Protein AF-A0AAN0JWW6-F1 (afdb_monomer)

Sequence (175 aa):
MAARPTKPLDQYRVVVIGEEGVGRRSIISKYTDDDKPFTDSKFKKKIVELDSETIEIEISYENVHEKKRQYAGWGIMLIYDVTNNKSFDAIKNLDRLLFRRFATKRLLVGNKVDLKRQRVVPKDKGEQLGQERNIPFLETSAVTGTNIDIAFETIVRNIKKYDFDEAVSDCKLIN

Solvent-accessible surface area (backbone atoms only — not comparable to full-atom values): 9981 Å² total; per-residue (Å²): 134,84,78,76,78,92,63,86,61,58,75,46,45,37,40,34,36,41,60,87,88,36,45,63,67,47,40,51,23,56,64,57,75,42,86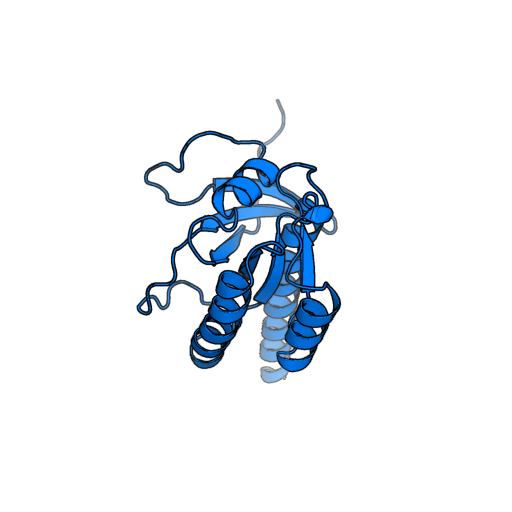,68,76,85,57,96,80,58,56,50,72,42,78,48,80,55,96,94,37,67,32,34,39,38,37,34,69,46,71,93,65,101,81,71,85,83,49,70,77,22,23,37,38,42,37,18,25,26,60,35,56,68,38,48,56,49,46,60,54,52,49,58,58,47,63,77,72,43,89,46,44,56,32,41,33,40,21,51,62,81,46,64,91,55,50,66,46,60,68,66,60,52,48,51,51,16,62,79,67,75,31,56,62,49,66,25,16,52,87,80,50,42,50,45,64,59,53,55,51,53,39,49,53,52,41,54,53,47,61,50,53,52,54,54,51,58,59,56,74,77,108

Secondary structure (DSSP, 8-state):
-PPPPSSPPEEEEEEEE--TTS-HHHHHHHHHT--SPP-TT--EEEEEEETTEEEEEEEEEE---S---TTTT-EEEEEEETT-HHHHHHHHHHHHHHHTT---EEEEEEE-TT-GGG--S-HHHHHHHHHHHT--EEE--TTT-TTHHHHHHHHHHHHHHHHHHHHHHHHHTT-

Mean predicted aligned error: 7.07 Å

Radius of gyration: 16.91 Å; Cα contacts (8 Å, |Δi|>4): 285; chains: 1; bounding box: 39×46×46 Å

pLDDT: mean 85.21, std 15.32, range [38.62, 98.56]

Nearest PDB structures (foldseek):
  5euq-assembly1_B  TM=8.437E-01  e=1.677E-13  Homo sapiens
  3q7p-assembly1_A  TM=9.043E-01  e=4.107E-13  Homo sapiens
  2nzj-assembly2_B  TM=8.345E-01  e=1.788E-13  Homo sapiens
  2nzj-assembly5_A  TM=8.195E-01  e=1.788E-13  Homo sapiens
  3q72-assembly1_A  TM=8.637E-01  e=2.798E-13  Homo sapiens

InterPro domains:
  IPR001806 Small GTPase [PF00071] (13-160)
  IPR001806 Small GTPase [PS51421] (7-175)
  IPR001806 Small GTPase [SM00174] (14-162)
  IPR027417 P-loop containing nucleoside triphosphate hydrolase [G3DSA:3.40.50.300] (9-165)
  IPR027417 P-loop containing nucleoside triphosphate hydrolase [SSF52540] (10-162)
  IPR050305 Small GTPase superfamily, Rab [PTHR47980] (12-162)

Foldseek 3Di:
DDDDDPDDAAEAEEEEEFDPPLCSLLLVCLQQVHPDPQDPVQWDWDWDQAPNGTHIYTYHYDYDDLDDPPCALHFYEQTGEQLDVVRVVVSLVVLVSDVVRYPHAYEYEHEDVVPVVSGPHDPVNQVVSCVVSVHHYDYYYSVVRPCSVVRVSVRVVVSVVVVVVVVVVVVVVVD

Organism: Amphimedon queenslandica (NCBI:txid400682)

Structure (mmCIF, N/CA/C/O backbone):
data_AF-A0AAN0JWW6-F1
#
_entry.id   AF-A0AAN0JWW6-F1
#
loop_
_atom_site.group_PDB
_atom_site.id
_atom_site.type_symbol
_atom_site.label_atom_id
_atom_site.label_alt_id
_atom_site.label_comp_id
_atom_site.label_asym_id
_atom_site.label_entity_id
_atom_site.label_seq_id
_atom_site.pdbx_PDB_ins_code
_atom_site.Cartn_x
_atom_site.Cartn_y
_atom_site.Cartn_z
_atom_site.occupancy
_atom_site.B_iso_or_equiv
_atom_site.auth_seq_id
_atom_site.auth_comp_id
_atom_site.auth_asym_id
_atom_site.auth_atom_id
_atom_site.pdbx_PDB_model_num
ATOM 1 N N . MET A 1 1 ? -19.706 28.244 14.139 1.00 38.62 1 MET A N 1
ATOM 2 C CA . MET A 1 1 ? -18.711 27.438 14.880 1.00 38.62 1 MET A CA 1
ATOM 3 C C . MET A 1 1 ? -19.167 25.990 14.811 1.00 38.62 1 MET A C 1
ATOM 5 O O . MET A 1 1 ? -20.201 25.684 15.384 1.00 38.62 1 MET A O 1
ATOM 9 N N . ALA A 1 2 ? -18.502 25.140 14.025 1.00 41.25 2 ALA A N 1
ATOM 10 C CA . ALA A 1 2 ? -18.887 23.733 13.908 1.00 41.25 2 ALA A CA 1
ATOM 11 C C . ALA A 1 2 ? -18.505 22.987 15.196 1.00 41.25 2 ALA A C 1
ATOM 13 O O . ALA A 1 2 ? -17.373 23.110 15.670 1.00 41.25 2 ALA A O 1
ATOM 14 N N . ALA A 1 3 ? -19.467 22.277 15.786 1.00 47.41 3 ALA A N 1
ATOM 15 C CA . ALA A 1 3 ? -19.264 21.477 16.985 1.00 47.41 3 ALA A CA 1
ATOM 16 C C . ALA A 1 3 ? -18.204 20.394 16.724 1.00 47.41 3 ALA A C 1
ATOM 18 O O . ALA A 1 3 ? -18.245 19.714 15.700 1.00 47.41 3 ALA A O 1
ATOM 19 N N . ARG A 1 4 ? -17.249 20.236 17.649 1.00 52.16 4 ARG A N 1
ATOM 20 C CA . ARG A 1 4 ? -16.336 19.086 17.640 1.00 52.16 4 ARG A CA 1
ATOM 21 C C . ARG A 1 4 ? -17.168 17.810 17.845 1.00 52.16 4 ARG A C 1
ATOM 23 O O . ARG A 1 4 ? -18.003 17.814 18.751 1.00 52.16 4 ARG A O 1
ATOM 30 N N . PRO A 1 5 ? -16.963 16.742 17.056 1.00 47.22 5 PRO A N 1
ATOM 31 C CA . PRO A 1 5 ? -17.658 15.480 17.284 1.00 47.22 5 PRO A CA 1
ATOM 32 C C . PRO A 1 5 ? -17.362 14.960 18.701 1.00 47.22 5 PRO A C 1
ATOM 34 O O . PRO A 1 5 ? -16.227 15.009 19.173 1.00 47.22 5 PRO A O 1
ATOM 37 N N . THR A 1 6 ? -18.411 14.514 19.394 1.00 59.25 6 THR A N 1
ATOM 38 C CA . THR A 1 6 ? -18.424 14.109 20.813 1.00 59.25 6 THR A CA 1
ATOM 39 C C . THR A 1 6 ? -17.947 12.672 21.060 1.00 59.25 6 THR A C 1
ATOM 41 O O . THR A 1 6 ? -17.778 12.283 22.214 1.00 59.25 6 THR A O 1
ATOM 44 N N . LYS A 1 7 ? -17.679 11.894 20.004 1.00 62.06 7 LYS A N 1
ATOM 45 C CA . LYS A 1 7 ? -17.073 10.554 20.063 1.00 62.06 7 LYS A CA 1
ATOM 46 C C . LYS A 1 7 ? -15.689 10.603 19.391 1.00 62.06 7 LYS A C 1
ATOM 48 O O . LYS A 1 7 ? -15.584 11.221 18.329 1.00 62.06 7 LYS A O 1
ATOM 53 N N . PRO A 1 8 ? -14.632 9.998 19.971 1.00 74.12 8 PRO A N 1
ATOM 54 C CA . PRO A 1 8 ? -13.363 9.838 19.266 1.00 74.12 8 PRO A CA 1
ATOM 55 C C . PRO A 1 8 ? -13.584 9.037 17.975 1.00 74.12 8 PRO A C 1
ATOM 57 O O . PRO A 1 8 ? -14.384 8.102 17.961 1.00 74.12 8 PRO A O 1
ATOM 60 N N . LEU A 1 9 ? -12.913 9.445 16.896 1.00 81.12 9 LEU A N 1
ATOM 61 C CA . LEU A 1 9 ? -12.980 8.754 15.607 1.00 81.12 9 LEU A CA 1
ATOM 62 C C . LEU A 1 9 ? -12.376 7.354 15.736 1.00 81.12 9 LEU A C 1
ATOM 64 O O . LEU A 1 9 ? -11.363 7.187 16.422 1.00 81.12 9 LEU A O 1
ATOM 68 N N . ASP A 1 10 ? -12.957 6.377 15.039 1.00 88.62 10 ASP A N 1
ATOM 69 C CA . ASP A 1 10 ? -12.348 5.055 14.933 1.00 88.62 10 ASP A CA 1
ATOM 70 C C . ASP A 1 10 ? -11.016 5.180 14.183 1.00 88.62 10 ASP A C 1
ATOM 72 O O . ASP A 1 10 ? -10.923 5.818 13.126 1.00 88.62 10 ASP A O 1
ATOM 76 N N . GLN A 1 11 ? -9.965 4.622 14.782 1.00 90.81 11 GLN A N 1
ATOM 77 C CA . GLN A 1 11 ? -8.593 4.798 14.329 1.00 90.81 11 GLN A CA 1
ATOM 78 C C . GLN A 1 11 ? -8.046 3.491 13.759 1.00 90.81 11 GLN A C 1
ATOM 80 O O . GLN A 1 11 ? -7.955 2.486 14.462 1.00 90.81 11 GLN A O 1
ATOM 85 N N . TYR A 1 12 ? -7.588 3.536 12.510 1.00 92.62 12 TYR A N 1
ATOM 86 C CA . TYR A 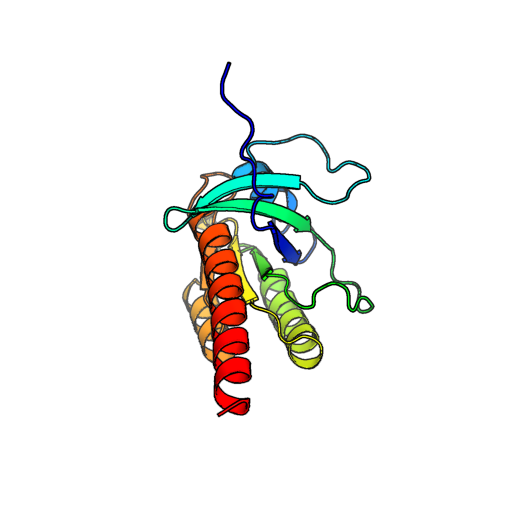1 12 ? -6.958 2.406 11.832 1.00 92.62 12 TYR A CA 1
ATOM 87 C C . TYR A 1 12 ? -5.498 2.705 11.530 1.00 92.62 12 TYR A C 1
ATOM 89 O O . TYR A 1 12 ? -5.134 3.810 11.128 1.00 92.62 12 TYR A O 1
ATOM 97 N N . ARG A 1 13 ? -4.640 1.698 11.693 1.00 92.12 13 ARG A N 1
ATOM 98 C CA . ARG A 1 13 ? -3.206 1.825 11.426 1.00 92.12 13 ARG A CA 1
ATOM 99 C C . ARG A 1 13 ? -2.814 1.026 10.201 1.00 92.12 13 ARG A C 1
ATOM 101 O O . ARG A 1 13 ? -3.135 -0.157 10.093 1.00 92.12 13 ARG A O 1
ATOM 108 N N . VAL A 1 14 ? -2.081 1.669 9.299 1.00 93.50 14 VAL A N 1
ATOM 109 C CA . VAL A 1 14 ? -1.535 1.051 8.093 1.00 93.50 14 VAL A CA 1
ATOM 110 C C . VAL A 1 14 ? -0.024 1.240 8.070 1.00 93.50 14 VAL A C 1
ATOM 112 O O . VAL A 1 14 ? 0.489 2.348 8.230 1.00 93.50 14 VAL A O 1
ATOM 115 N N . VAL A 1 15 ? 0.707 0.152 7.848 1.00 92.06 15 VAL A N 1
ATOM 116 C CA . VAL A 1 15 ? 2.146 0.192 7.592 1.00 92.06 15 VAL A CA 1
ATOM 117 C C . VAL A 1 15 ? 2.428 -0.178 6.144 1.00 92.06 15 VAL A C 1
ATOM 119 O O . VAL A 1 15 ? 1.967 -1.196 5.624 1.00 92.06 15 VAL A O 1
ATOM 122 N N . VAL A 1 16 ? 3.215 0.664 5.487 1.00 93.56 16 VAL A N 1
ATOM 123 C CA . VAL A 1 16 ? 3.675 0.461 4.120 1.00 93.56 16 VAL A CA 1
ATOM 124 C C . VAL A 1 16 ? 5.065 -0.174 4.137 1.00 93.56 16 VAL A C 1
ATOM 126 O O . VAL A 1 16 ? 6.033 0.403 4.637 1.00 93.56 16 VAL A O 1
ATOM 129 N N . ILE A 1 17 ? 5.177 -1.365 3.559 1.00 91.75 17 ILE A N 1
ATOM 130 C CA . ILE A 1 17 ? 6.366 -2.212 3.611 1.00 91.75 17 ILE A CA 1
ATOM 131 C C . ILE A 1 17 ? 6.869 -2.512 2.199 1.00 91.75 17 ILE A C 1
ATOM 133 O O . ILE A 1 17 ? 6.090 -2.791 1.297 1.00 91.75 17 ILE A O 1
ATOM 137 N N . GLY A 1 18 ? 8.187 -2.480 2.009 1.00 91.38 18 GLY A N 1
ATOM 138 C CA . GLY A 1 18 ? 8.837 -2.759 0.730 1.00 91.38 18 GLY A CA 1
ATOM 139 C C . GLY A 1 18 ? 10.300 -2.325 0.733 1.00 91.38 18 GLY A C 1
ATOM 140 O O . GLY A 1 18 ? 10.764 -1.700 1.688 1.00 91.38 18 GLY A O 1
ATOM 141 N N . GLU A 1 19 ? 11.013 -2.637 -0.343 1.00 90.88 19 GLU A N 1
ATOM 142 C CA . GLU A 1 19 ? 12.427 -2.283 -0.505 1.00 90.88 19 GLU A CA 1
ATOM 143 C C . GLU A 1 19 ? 12.640 -0.766 -0.648 1.00 90.88 19 GLU A C 1
ATOM 145 O O . GLU A 1 19 ? 11.707 0.036 -0.808 1.00 90.88 19 GLU A O 1
ATOM 150 N N . GLU A 1 20 ? 13.889 -0.320 -0.554 1.00 90.31 20 GLU A N 1
ATOM 151 C CA . GLU A 1 20 ? 14.250 1.056 -0.892 1.00 90.31 20 GLU A CA 1
ATOM 152 C C . GLU A 1 20 ? 13.933 1.370 -2.365 1.00 90.31 20 GLU A C 1
ATOM 154 O O . GLU A 1 20 ? 13.986 0.508 -3.240 1.00 90.31 20 GLU A O 1
ATOM 159 N N . GLY A 1 21 ? 13.514 2.607 -2.644 1.00 92.56 21 GLY A N 1
ATOM 160 C CA . GLY A 1 21 ? 13.224 3.057 -4.009 1.00 92.56 21 GLY A CA 1
ATOM 161 C C . GLY A 1 21 ? 11.891 2.590 -4.612 1.00 92.56 21 GLY A C 1
ATOM 162 O O . GLY A 1 21 ? 11.516 3.092 -5.672 1.00 92.56 21 GLY A O 1
ATOM 163 N N . VAL A 1 22 ? 11.114 1.719 -3.950 1.00 95.62 22 VAL A N 1
ATOM 164 C CA . VAL A 1 22 ? 9.814 1.248 -4.492 1.00 95.62 22 VAL A CA 1
ATOM 165 C C . VAL A 1 22 ? 8.692 2.295 -4.436 1.00 95.62 22 VAL A C 1
ATOM 167 O O . VAL A 1 22 ? 7.633 2.097 -5.022 1.00 95.62 22 VAL A O 1
ATOM 170 N N . GLY A 1 23 ? 8.910 3.428 -3.757 1.00 94.75 23 GLY A N 1
ATOM 171 C CA . GLY A 1 23 ? 7.962 4.551 -3.707 1.00 94.75 23 GLY A CA 1
ATOM 172 C C . GLY A 1 23 ? 7.017 4.572 -2.499 1.00 94.75 23 GLY A C 1
ATOM 173 O O . GLY A 1 23 ? 5.954 5.177 -2.577 1.00 94.75 23 GLY A O 1
ATOM 174 N N . ARG A 1 24 ? 7.396 3.956 -1.369 1.00 94.38 24 ARG A N 1
ATOM 175 C CA . ARG A 1 24 ? 6.589 3.926 -0.128 1.00 94.38 24 ARG A CA 1
ATOM 176 C C . ARG A 1 24 ? 6.211 5.321 0.367 1.00 94.38 24 ARG A C 1
ATOM 178 O O . ARG A 1 24 ? 5.037 5.610 0.553 1.00 94.38 24 ARG A O 1
ATOM 185 N N . ARG A 1 25 ? 7.207 6.203 0.511 1.00 93.38 25 ARG A N 1
ATOM 186 C CA . ARG A 1 25 ? 6.994 7.605 0.905 1.00 93.38 25 ARG A CA 1
ATOM 187 C C . ARG A 1 25 ? 6.113 8.341 -0.101 1.00 93.38 25 ARG A C 1
ATOM 189 O O . ARG A 1 25 ? 5.201 9.034 0.314 1.00 93.38 25 ARG A O 1
ATOM 196 N N . SER A 1 26 ? 6.352 8.139 -1.397 1.00 95.38 26 SER A N 1
ATOM 197 C CA . SER A 1 26 ? 5.592 8.787 -2.471 1.00 95.38 26 SER A CA 1
ATOM 198 C C . SER A 1 26 ? 4.115 8.403 -2.452 1.00 95.38 26 SER A C 1
ATOM 200 O O . SER A 1 26 ? 3.272 9.271 -2.618 1.00 95.38 26 SER A O 1
ATOM 202 N N . ILE A 1 27 ? 3.788 7.130 -2.209 1.00 96.81 27 ILE A N 1
ATOM 203 C CA . ILE A 1 27 ? 2.396 6.681 -2.064 1.00 96.81 27 ILE A CA 1
ATOM 204 C C . ILE A 1 27 ? 1.734 7.350 -0.861 1.00 96.81 27 ILE A C 1
ATOM 206 O O . ILE A 1 27 ? 0.611 7.831 -0.983 1.00 96.81 27 ILE A O 1
ATOM 210 N N . ILE A 1 28 ? 2.425 7.403 0.284 1.00 95.81 28 ILE A N 1
ATOM 211 C CA . ILE A 1 28 ? 1.862 8.016 1.492 1.00 95.81 28 ILE A CA 1
ATOM 212 C C . ILE A 1 28 ? 1.650 9.511 1.270 1.00 95.81 28 ILE A C 1
ATOM 214 O O . ILE A 1 28 ? 0.544 9.982 1.486 1.00 95.81 28 ILE A O 1
ATOM 218 N N . SER A 1 29 ? 2.661 10.233 0.783 1.00 94.81 29 SER A N 1
ATOM 219 C CA . SER A 1 29 ? 2.549 11.664 0.487 1.00 94.81 29 SER A CA 1
ATOM 220 C C . SER A 1 29 ? 1.440 11.962 -0.515 1.00 94.81 29 SER A C 1
ATOM 222 O O . SER A 1 29 ? 0.650 12.871 -0.279 1.00 94.81 29 SER A O 1
ATOM 224 N N . LYS A 1 30 ? 1.315 11.145 -1.571 1.00 96.31 30 LYS A N 1
ATOM 225 C CA . LYS A 1 30 ? 0.241 11.273 -2.560 1.00 96.31 30 LYS A CA 1
ATOM 226 C C . LYS A 1 30 ? -1.140 11.057 -1.947 1.00 96.31 30 LYS A C 1
ATOM 228 O O . LYS A 1 30 ? -2.070 11.765 -2.306 1.00 96.31 30 LYS A O 1
ATOM 233 N N . TYR A 1 31 ? -1.278 10.089 -1.041 1.00 96.81 31 TYR A N 1
ATOM 234 C CA . TYR A 1 31 ? -2.544 9.826 -0.365 1.00 96.81 31 TYR A CA 1
ATOM 235 C C . TYR A 1 31 ? -2.896 10.914 0.648 1.00 96.81 31 TYR A C 1
ATOM 237 O O . TYR A 1 31 ? -4.046 11.334 0.717 1.00 96.81 31 TYR A O 1
ATOM 245 N N . THR A 1 32 ? -1.937 11.367 1.454 1.00 94.50 32 THR A N 1
ATOM 246 C CA . THR A 1 32 ? -2.178 12.350 2.520 1.00 94.50 32 THR A CA 1
ATOM 247 C C . THR A 1 32 ? -2.208 13.792 2.022 1.00 94.50 32 THR A C 1
ATOM 249 O O . THR A 1 32 ? -2.475 14.673 2.830 1.00 94.50 32 THR A O 1
ATOM 252 N N . ASP A 1 33 ? -1.898 14.024 0.743 1.00 93.00 33 ASP A N 1
ATOM 253 C CA . ASP A 1 33 ? -1.634 15.350 0.168 1.00 93.00 33 ASP A CA 1
ATOM 254 C C . ASP A 1 33 ? -0.639 16.153 1.030 1.00 93.00 33 ASP A C 1
ATOM 256 O O . ASP A 1 33 ? -0.820 17.324 1.356 1.00 93.00 33 ASP A O 1
ATOM 260 N N . ASP A 1 34 ? 0.406 15.457 1.493 1.00 89.81 34 ASP A N 1
ATOM 261 C CA . ASP A 1 34 ? 1.411 16.019 2.391 1.00 89.81 34 ASP A CA 1
ATOM 262 C C . ASP A 1 34 ? 2.809 15.557 1.973 1.00 89.81 34 ASP A C 1
ATOM 264 O O . ASP A 1 34 ? 3.229 14.420 2.220 1.00 89.81 34 ASP A O 1
ATOM 268 N N . ASP A 1 35 ? 3.559 16.472 1.371 1.00 85.69 35 ASP A N 1
ATOM 269 C CA . ASP A 1 35 ? 4.938 16.257 0.928 1.00 85.69 35 ASP A CA 1
ATOM 270 C C . ASP A 1 35 ? 5.976 16.544 2.020 1.00 85.69 35 ASP A C 1
ATOM 272 O O . ASP A 1 35 ? 7.176 16.335 1.813 1.00 85.69 35 ASP A O 1
ATOM 276 N N . LYS A 1 36 ? 5.549 16.979 3.215 1.00 85.88 36 LYS A N 1
ATOM 277 C CA . LYS A 1 36 ? 6.483 17.231 4.317 1.00 85.88 36 LYS A CA 1
ATOM 278 C C . LYS A 1 36 ? 7.231 15.945 4.684 1.00 85.88 36 LYS A C 1
ATOM 280 O O . LYS A 1 36 ? 6.650 14.851 4.636 1.00 85.88 36 LYS A O 1
ATOM 285 N N . PRO A 1 37 ? 8.509 16.037 5.084 1.00 82.38 37 PRO A N 1
ATOM 286 C CA . PRO A 1 37 ? 9.229 14.900 5.639 1.00 82.38 37 PRO A CA 1
ATOM 287 C C . PRO A 1 37 ? 8.462 14.273 6.808 1.00 82.38 37 PRO A C 1
ATOM 289 O O . PRO A 1 37 ? 7.747 14.961 7.536 1.00 82.38 37 PRO A O 1
ATOM 292 N N . PHE A 1 38 ? 8.619 12.963 7.001 1.00 78.38 38 PHE A N 1
ATOM 293 C CA . PHE A 1 38 ? 8.087 12.312 8.195 1.00 78.38 38 PHE A CA 1
ATOM 294 C C . PHE A 1 38 ? 8.814 12.878 9.417 1.00 78.38 38 PHE A C 1
ATOM 296 O O . PHE A 1 38 ? 10.043 12.847 9.462 1.00 78.38 38 PHE A O 1
ATOM 303 N N . THR A 1 39 ? 8.052 13.421 10.362 1.00 73.00 39 THR A N 1
ATOM 304 C CA . THR A 1 39 ? 8.553 13.938 11.640 1.00 73.00 39 THR A CA 1
ATOM 305 C C . THR A 1 39 ? 8.761 12.793 12.638 1.00 73.00 39 THR A C 1
ATOM 307 O O . THR A 1 39 ? 8.503 11.623 12.332 1.00 73.00 39 THR A O 1
ATOM 310 N N . ASP A 1 40 ? 9.209 13.118 13.853 1.00 59.12 40 ASP A N 1
ATOM 311 C CA . ASP A 1 40 ? 9.550 12.149 14.906 1.00 59.12 40 ASP A CA 1
ATOM 312 C C . ASP A 1 40 ? 8.416 11.175 15.275 1.00 59.12 40 ASP A C 1
ATOM 314 O O . ASP A 1 40 ? 8.682 10.077 15.768 1.00 59.12 40 ASP A O 1
ATOM 318 N N . SER A 1 41 ? 7.152 11.522 14.989 1.00 60.88 41 SER A N 1
ATOM 319 C CA . SER A 1 41 ? 5.997 10.649 15.230 1.00 60.88 41 SER A CA 1
ATOM 320 C C . SER A 1 41 ? 5.969 9.406 14.335 1.00 60.88 41 SER A C 1
ATOM 322 O O . SER A 1 41 ? 5.226 8.486 14.645 1.00 60.88 41 SER A O 1
ATOM 324 N N . LYS A 1 42 ? 6.745 9.340 13.240 1.00 79.25 42 LYS A N 1
ATOM 325 C CA . LYS A 1 42 ? 6.771 8.245 12.234 1.00 79.25 42 LYS A CA 1
ATOM 326 C C . LYS A 1 42 ? 5.452 7.964 11.499 1.00 79.25 42 LYS A C 1
ATOM 328 O O . LYS A 1 42 ? 5.462 7.168 10.558 1.00 79.25 42 LYS A O 1
ATOM 333 N N . PHE A 1 43 ? 4.357 8.626 11.864 1.00 87.00 43 PHE A N 1
ATOM 334 C CA . PHE A 1 43 ? 3.043 8.477 11.243 1.00 87.00 43 PHE A CA 1
ATOM 335 C C . PHE A 1 43 ? 2.586 9.780 10.597 1.00 87.00 43 PHE A C 1
ATOM 337 O O . PHE A 1 43 ? 2.693 10.853 11.194 1.00 87.00 43 PHE A O 1
ATOM 344 N N . LYS A 1 44 ? 1.999 9.660 9.407 1.00 92.44 44 LYS A N 1
ATOM 345 C CA . LYS A 1 44 ? 1.083 10.662 8.858 1.00 92.44 44 LYS A CA 1
ATOM 346 C C . LYS A 1 44 ? -0.350 10.259 9.161 1.00 92.44 44 LYS A C 1
ATOM 348 O O . LYS A 1 44 ? -0.640 9.072 9.280 1.00 92.44 44 LYS A O 1
ATOM 353 N N . LYS A 1 45 ? -1.237 11.240 9.282 1.00 92.31 45 LYS A N 1
ATOM 354 C CA . LYS A 1 45 ? -2.653 11.022 9.585 1.00 92.31 45 LYS A CA 1
ATOM 355 C C . LYS A 1 45 ? -3.512 11.560 8.455 1.00 92.31 45 LYS A C 1
ATOM 357 O O . LYS A 1 45 ? -3.228 12.643 7.949 1.00 92.31 45 LYS A O 1
ATOM 362 N N . LYS A 1 46 ? -4.560 10.827 8.087 1.00 93.75 46 LYS A N 1
ATOM 363 C CA . LYS A 1 46 ? -5.607 11.304 7.176 1.00 93.75 46 LYS A CA 1
ATOM 364 C C . LYS A 1 46 ? -6.967 10.928 7.748 1.00 93.75 46 LYS A C 1
ATOM 366 O O . LYS A 1 46 ? -7.185 9.766 8.083 1.00 93.75 46 LYS A O 1
ATOM 371 N N . ILE A 1 47 ? -7.860 11.907 7.851 1.00 94.19 47 ILE A N 1
ATOM 372 C CA . ILE A 1 47 ? -9.269 11.673 8.169 1.00 94.19 47 ILE A CA 1
ATOM 373 C C . ILE A 1 47 ? -10.001 11.468 6.848 1.00 94.19 47 ILE A C 1
ATOM 375 O O . ILE A 1 47 ? -9.835 12.272 5.928 1.00 94.19 47 ILE A O 1
ATOM 379 N N . VAL A 1 48 ? -10.768 10.388 6.743 1.00 93.75 48 VAL A N 1
ATOM 380 C CA . VAL A 1 48 ? -11.540 10.055 5.541 1.00 93.75 48 VAL A CA 1
ATOM 381 C C . VAL A 1 48 ? -12.944 9.603 5.914 1.00 93.75 48 VAL A C 1
ATOM 383 O O . VAL A 1 48 ? -13.169 9.094 7.011 1.00 93.75 48 VAL A O 1
ATOM 386 N N . GLU A 1 49 ? -13.881 9.787 4.991 1.00 92.81 49 GLU A N 1
ATOM 387 C CA . GLU A 1 49 ? -15.218 9.208 5.080 1.00 92.81 49 GLU A CA 1
ATOM 388 C C . GLU A 1 49 ? -15.213 7.864 4.340 1.00 92.81 49 GLU A C 1
ATOM 390 O O . GLU A 1 49 ? -14.940 7.813 3.141 1.00 92.81 49 GLU A O 1
ATOM 395 N N . LEU A 1 50 ? -15.458 6.771 5.063 1.00 91.81 50 LEU A N 1
ATOM 396 C CA . LEU A 1 50 ? -15.451 5.406 4.545 1.00 91.81 50 LEU A CA 1
ATOM 397 C C . LEU A 1 50 ? -16.712 4.680 5.012 1.00 91.81 50 LEU A C 1
ATOM 399 O O . LEU A 1 50 ? -16.929 4.528 6.210 1.00 91.81 50 LEU A O 1
ATOM 403 N N . ASP A 1 51 ? -17.520 4.204 4.063 1.00 89.00 51 ASP A N 1
ATOM 404 C CA . ASP A 1 51 ? -18.769 3.475 4.323 1.00 89.00 51 ASP A CA 1
ATOM 405 C C . ASP A 1 51 ? -19.731 4.259 5.256 1.00 89.00 51 ASP A C 1
ATOM 407 O O . ASP A 1 51 ? -20.317 3.702 6.179 1.00 89.00 51 ASP A O 1
ATOM 411 N N . SER A 1 52 ? -19.864 5.573 5.013 1.00 87.25 52 SER A N 1
ATOM 412 C CA . SER A 1 52 ? -20.663 6.531 5.808 1.00 87.25 52 SER A CA 1
ATOM 413 C C . SER A 1 52 ? -20.176 6.770 7.245 1.00 87.25 52 SER A C 1
ATOM 415 O O . SER A 1 52 ? -20.887 7.370 8.051 1.00 87.25 52 SER A O 1
ATOM 417 N N . GLU 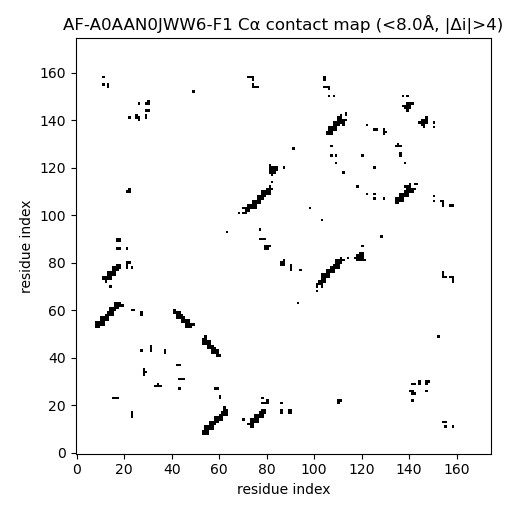A 1 53 ? -18.946 6.364 7.563 1.00 89.62 53 GLU A N 1
ATOM 418 C CA . GLU A 1 53 ? -18.289 6.639 8.840 1.00 89.62 53 GLU A CA 1
ATOM 419 C C . GLU A 1 53 ? -17.049 7.513 8.633 1.00 89.62 53 GLU A C 1
ATOM 421 O O . GLU A 1 53 ? -16.251 7.294 7.722 1.00 89.62 53 GLU A O 1
ATOM 426 N N . THR A 1 54 ? -16.854 8.511 9.496 1.00 91.94 54 THR A N 1
ATOM 427 C CA . THR A 1 54 ? -15.605 9.281 9.522 1.00 91.94 54 THR A CA 1
ATOM 428 C C . THR A 1 54 ? -14.581 8.548 10.378 1.00 91.94 54 THR A C 1
ATOM 430 O O . THR A 1 54 ? -14.815 8.317 11.563 1.00 91.94 54 THR A O 1
ATOM 433 N N . ILE A 1 55 ? -13.437 8.212 9.790 1.00 94.00 55 ILE A N 1
ATOM 434 C CA . ILE A 1 55 ? -12.363 7.455 10.441 1.00 94.00 55 ILE A CA 1
ATOM 435 C C . ILE A 1 55 ? -11.029 8.198 10.337 1.00 94.00 55 ILE A C 1
ATOM 437 O O . ILE A 1 55 ? -10.818 8.995 9.419 1.00 94.00 55 ILE A O 1
ATOM 441 N N . GLU A 1 56 ? -10.104 7.921 11.254 1.00 94.44 56 GLU A N 1
ATOM 442 C CA . GLU A 1 56 ? -8.717 8.390 11.171 1.00 94.44 56 GLU A CA 1
ATOM 443 C C . GLU A 1 56 ? -7.794 7.235 10.765 1.00 94.44 56 GLU A C 1
ATOM 445 O O . GLU A 1 56 ? -7.789 6.176 11.388 1.00 94.44 56 GLU A O 1
ATOM 450 N N . ILE A 1 57 ? -6.971 7.445 9.738 1.00 94.75 57 ILE A N 1
ATOM 451 C CA . ILE A 1 57 ? -5.960 6.478 9.306 1.00 94.75 57 ILE A CA 1
ATOM 452 C C . ILE A 1 57 ? -4.576 7.013 9.677 1.00 94.75 57 ILE A C 1
ATOM 454 O O . ILE A 1 57 ? -4.159 8.061 9.176 1.00 94.75 57 ILE A O 1
ATOM 458 N N . GLU A 1 58 ? -3.845 6.281 10.518 1.00 93.62 58 GLU A N 1
ATOM 459 C CA . GLU A 1 58 ? -2.430 6.534 10.806 1.00 93.62 58 GLU A CA 1
ATOM 460 C C . GLU A 1 58 ? -1.550 5.665 9.902 1.00 93.62 58 GLU A C 1
ATOM 462 O O . GLU A 1 58 ? -1.650 4.437 9.893 1.00 93.62 58 GLU A O 1
ATOM 467 N N . ILE A 1 59 ? -0.659 6.301 9.146 1.00 94.00 59 ILE A N 1
ATOM 468 C CA . ILE A 1 59 ? 0.122 5.659 8.094 1.00 94.00 59 ILE A CA 1
ATOM 469 C C . ILE A 1 59 ? 1.603 5.847 8.369 1.00 94.00 59 ILE A C 1
ATOM 471 O O . ILE A 1 59 ? 2.098 6.973 8.444 1.00 94.00 59 ILE A O 1
ATOM 475 N N . SER A 1 60 ? 2.327 4.741 8.463 1.00 91.81 60 SER A N 1
ATOM 476 C CA . SER A 1 60 ? 3.789 4.734 8.510 1.00 91.81 60 SER A CA 1
ATOM 477 C C . SER A 1 60 ? 4.359 3.924 7.352 1.00 91.81 60 SER A C 1
ATOM 479 O O . SER A 1 60 ? 3.646 3.210 6.646 1.00 91.81 60 SER A O 1
ATOM 481 N N . TYR A 1 61 ? 5.666 4.032 7.144 1.00 89.88 61 TYR A N 1
ATOM 482 C CA . TYR A 1 61 ? 6.407 3.113 6.293 1.00 89.88 61 TYR A CA 1
ATOM 483 C C . TYR A 1 61 ? 7.611 2.584 7.056 1.00 89.88 61 TYR A C 1
ATOM 485 O O . TYR A 1 61 ? 8.227 3.308 7.838 1.00 89.88 61 TYR A O 1
ATOM 493 N N . GLU A 1 62 ? 7.978 1.336 6.792 1.00 81.75 62 GLU A N 1
ATOM 494 C CA . GLU A 1 62 ? 9.187 0.742 7.352 1.00 81.75 62 GLU A CA 1
ATOM 495 C C . GLU A 1 62 ? 9.976 -0.014 6.281 1.00 81.75 62 GLU A C 1
ATOM 497 O O . GLU A 1 62 ? 9.419 -0.580 5.334 1.00 81.75 62 GLU A O 1
ATOM 502 N N . ASN A 1 63 ? 11.305 -0.003 6.426 1.00 70.06 63 ASN A N 1
ATOM 503 C CA . ASN A 1 63 ? 12.166 -1.039 5.856 1.00 70.06 63 ASN A CA 1
ATOM 504 C C . ASN A 1 63 ? 11.977 -2.283 6.718 1.00 70.06 63 ASN A C 1
ATOM 506 O O . ASN A 1 63 ? 12.013 -2.163 7.944 1.00 70.06 63 ASN A O 1
ATOM 510 N N . VAL A 1 64 ? 11.816 -3.465 6.126 1.00 62.56 64 VAL A N 1
ATOM 511 C CA . VAL A 1 64 ? 11.588 -4.661 6.942 1.00 62.56 64 VAL A CA 1
ATOM 512 C C . VAL A 1 64 ? 12.801 -4.948 7.809 1.00 62.56 64 VAL A C 1
ATOM 514 O O . VAL A 1 64 ? 13.853 -5.335 7.321 1.00 62.56 64 VAL A O 1
ATOM 517 N N . HIS A 1 65 ? 12.627 -4.764 9.114 1.00 54.84 65 HIS A N 1
ATOM 518 C CA . HIS A 1 65 ? 13.544 -5.251 10.129 1.00 54.84 65 HIS A CA 1
ATOM 519 C C . HIS A 1 65 ? 12.770 -6.230 11.002 1.00 54.84 65 HIS A C 1
ATOM 521 O O . HIS A 1 65 ? 11.693 -5.932 11.516 1.00 54.84 65 HIS A O 1
ATOM 527 N N . GLU A 1 66 ? 13.321 -7.429 11.140 1.00 53.66 66 GLU A N 1
ATOM 528 C CA . GLU A 1 66 ? 12.663 -8.662 11.574 1.00 53.66 66 GLU A CA 1
ATOM 529 C C . GLU A 1 66 ? 12.112 -8.674 13.021 1.00 53.66 66 GLU A C 1
ATOM 531 O O . GLU A 1 66 ? 11.836 -9.751 13.544 1.00 53.66 66 GLU A O 1
ATOM 536 N N . LYS A 1 67 ? 11.971 -7.544 13.728 1.00 51.25 67 LYS A N 1
ATOM 537 C CA . LYS A 1 67 ? 11.950 -7.543 15.206 1.00 51.25 67 LYS A CA 1
ATOM 538 C C . LYS A 1 67 ? 10.807 -6.812 15.919 1.00 51.25 67 LYS A C 1
ATOM 540 O O . LYS A 1 67 ? 10.983 -6.481 17.087 1.00 51.25 67 LYS A O 1
ATOM 545 N N . LYS A 1 68 ? 9.628 -6.579 15.325 1.00 54.50 68 LYS A N 1
ATOM 546 C CA . LYS A 1 68 ? 8.551 -5.889 16.074 1.00 54.50 68 LYS A CA 1
ATOM 547 C C . LYS A 1 68 ? 7.183 -6.559 16.000 1.00 54.50 68 LYS A C 1
ATOM 549 O O . LYS A 1 68 ? 6.610 -6.686 14.928 1.00 54.50 68 LYS A O 1
ATOM 554 N N . ARG A 1 69 ? 6.632 -6.900 17.176 1.00 57.00 69 ARG A N 1
ATOM 555 C CA . ARG A 1 69 ? 5.234 -7.338 17.389 1.00 57.00 69 ARG A CA 1
ATOM 556 C C . ARG A 1 69 ? 4.195 -6.216 17.214 1.00 57.00 69 ARG A C 1
ATOM 558 O O . ARG A 1 69 ? 3.024 -6.420 17.496 1.00 57.00 69 ARG A O 1
ATOM 565 N N . GLN A 1 70 ? 4.616 -5.037 16.757 1.00 68.88 70 GLN A N 1
ATOM 566 C CA . GLN A 1 70 ? 3.819 -3.808 16.780 1.00 68.88 70 GLN A CA 1
ATOM 567 C C . GLN A 1 70 ? 2.655 -3.777 15.772 1.00 68.88 70 GLN A C 1
ATOM 569 O O . GLN A 1 70 ? 1.899 -2.818 15.782 1.00 68.88 70 GLN A O 1
ATOM 574 N N . TYR A 1 71 ? 2.513 -4.794 14.913 1.00 72.31 71 TYR A N 1
ATOM 575 C CA . TYR A 1 71 ? 1.569 -4.788 13.788 1.00 72.31 71 TYR A CA 1
ATOM 576 C C . TYR A 1 71 ? 0.273 -5.561 14.017 1.00 72.31 71 TYR A C 1
ATOM 578 O O . TYR A 1 71 ? -0.538 -5.627 13.102 1.00 72.31 71 TYR A O 1
ATOM 586 N N . ALA A 1 72 ? 0.063 -6.169 15.187 1.00 73.00 72 ALA A N 1
ATOM 587 C CA . ALA A 1 72 ? -1.208 -6.834 15.475 1.00 73.00 72 ALA A CA 1
ATOM 588 C C . ALA A 1 72 ? -2.377 -5.836 15.329 1.00 73.00 72 ALA A C 1
ATOM 590 O O . ALA A 1 72 ? -2.306 -4.728 15.859 1.00 73.00 72 ALA A O 1
ATOM 591 N N . GLY A 1 73 ? -3.407 -6.208 14.560 1.00 79.00 73 GLY A N 1
ATOM 592 C CA . GLY A 1 73 ? -4.547 -5.339 14.229 1.00 79.00 73 GLY A CA 1
ATOM 593 C C . GLY A 1 73 ? -4.278 -4.270 13.157 1.00 79.00 73 GLY A C 1
ATOM 594 O O . GLY A 1 73 ? -5.179 -3.518 12.808 1.00 79.00 73 GLY A O 1
ATOM 595 N N . TRP A 1 74 ? -3.060 -4.173 12.611 1.00 88.19 74 TRP A N 1
ATOM 596 C CA . TRP A 1 74 ? -2.736 -3.181 11.579 1.00 88.19 74 TRP A CA 1
ATOM 597 C C . TRP A 1 74 ? -2.918 -3.764 10.178 1.00 88.19 74 TRP A C 1
ATOM 599 O O . TRP A 1 74 ? -2.758 -4.966 9.941 1.00 88.19 74 TRP A O 1
ATOM 609 N N . GLY A 1 75 ? -3.178 -2.879 9.220 1.00 91.44 75 GLY A N 1
ATOM 610 C CA . GLY A 1 75 ? -3.098 -3.180 7.798 1.00 91.44 75 GLY A CA 1
ATOM 611 C C . GLY A 1 75 ? -1.662 -3.117 7.301 1.00 91.44 75 GLY A C 1
ATOM 612 O O . GLY A 1 75 ? -0.941 -2.161 7.578 1.00 91.44 75 GLY A O 1
ATOM 613 N N . ILE A 1 76 ? -1.243 -4.110 6.525 1.00 91.94 76 ILE A N 1
ATOM 614 C CA . ILE A 1 76 ? 0.077 -4.144 5.899 1.00 91.94 76 ILE A CA 1
ATOM 615 C C . ILE A 1 76 ? -0.077 -4.002 4.387 1.00 91.94 76 ILE A C 1
ATOM 617 O O . ILE A 1 76 ? -0.648 -4.867 3.723 1.00 91.94 76 ILE A O 1
ATOM 621 N N . MET A 1 77 ? 0.488 -2.938 3.824 1.00 94.56 77 MET A N 1
ATOM 622 C CA . MET A 1 77 ? 0.607 -2.774 2.377 1.00 94.56 77 MET A CA 1
ATOM 623 C C . MET A 1 77 ? 1.993 -3.222 1.928 1.00 94.56 77 MET A C 1
ATOM 625 O O . MET A 1 77 ? 2.998 -2.600 2.266 1.00 94.56 77 MET A O 1
ATOM 629 N N . LEU A 1 78 ? 2.037 -4.310 1.168 1.00 94.44 78 LEU A N 1
ATOM 630 C CA . LEU A 1 78 ? 3.241 -4.913 0.619 1.00 94.44 78 LEU A CA 1
ATOM 631 C C . LEU A 1 78 ? 3.504 -4.342 -0.772 1.00 94.44 78 LEU A C 1
ATOM 633 O O . LEU A 1 78 ? 2.817 -4.698 -1.724 1.00 94.44 78 LEU A O 1
ATOM 637 N N . ILE A 1 79 ? 4.481 -3.448 -0.893 1.00 95.88 79 ILE A N 1
ATOM 638 C CA . ILE A 1 79 ? 4.715 -2.665 -2.108 1.00 95.88 79 ILE A CA 1
ATOM 639 C C . ILE A 1 79 ? 5.983 -3.120 -2.824 1.00 95.88 79 ILE A C 1
ATOM 641 O O . ILE A 1 79 ? 7.063 -3.174 -2.232 1.00 95.88 79 ILE A O 1
ATOM 645 N N . TYR A 1 80 ? 5.857 -3.362 -4.126 1.00 97.56 80 TYR A N 1
ATOM 646 C CA . TYR A 1 80 ? 6.977 -3.542 -5.046 1.00 97.56 80 TYR A CA 1
ATOM 647 C C . TYR A 1 80 ? 6.877 -2.565 -6.224 1.00 97.56 80 TYR A C 1
ATOM 649 O O . TYR A 1 80 ? 5.841 -1.950 -6.458 1.00 97.56 80 TYR A O 1
ATOM 657 N N . ASP A 1 81 ? 7.967 -2.407 -6.964 1.00 97.81 81 ASP A N 1
ATOM 658 C CA . ASP A 1 81 ? 8.048 -1.579 -8.167 1.00 97.81 81 ASP A CA 1
ATOM 659 C C . ASP A 1 81 ? 7.932 -2.459 -9.419 1.00 97.81 81 ASP A C 1
ATOM 661 O O . ASP A 1 81 ? 8.721 -3.390 -9.604 1.00 97.81 81 ASP A O 1
ATOM 665 N N . VAL A 1 82 ? 6.970 -2.167 -10.303 1.00 98.38 82 VAL A N 1
ATOM 666 C CA . VAL A 1 82 ? 6.741 -2.966 -11.523 1.00 98.38 82 VAL A CA 1
ATOM 667 C C . VAL A 1 82 ? 7.907 -2.906 -12.517 1.00 98.38 82 VAL A C 1
ATOM 669 O O . VAL A 1 82 ? 8.002 -3.744 -13.416 1.00 98.38 82 VAL A O 1
ATOM 672 N N . THR A 1 83 ? 8.809 -1.938 -12.357 1.00 98.12 83 THR A N 1
ATOM 673 C CA . THR A 1 83 ? 10.036 -1.773 -13.150 1.00 98.12 83 THR A CA 1
ATOM 674 C C . THR A 1 83 ? 11.255 -2.460 -12.527 1.00 98.12 83 THR A C 1
ATOM 676 O O . THR A 1 83 ? 12.323 -2.502 -13.133 1.00 98.12 83 THR A O 1
ATOM 679 N N . ASN A 1 84 ? 11.107 -3.076 -11.348 1.00 97.38 84 ASN A N 1
ATOM 680 C CA . ASN A 1 84 ? 12.208 -3.710 -10.633 1.00 97.38 84 ASN A CA 1
ATOM 681 C C . ASN A 1 84 ? 11.843 -5.124 -10.155 1.00 97.38 84 ASN A C 1
ATOM 683 O O . ASN A 1 84 ? 11.260 -5.309 -9.083 1.00 97.38 84 ASN A O 1
ATOM 687 N N . ASN A 1 85 ? 12.278 -6.146 -10.902 1.00 96.19 85 ASN A N 1
ATOM 688 C CA . ASN A 1 85 ? 12.014 -7.546 -10.556 1.00 96.19 85 ASN A CA 1
ATOM 689 C C . ASN A 1 85 ? 12.604 -7.957 -9.190 1.00 96.19 85 ASN A C 1
ATOM 691 O O . ASN A 1 85 ? 11.989 -8.751 -8.484 1.00 96.19 85 ASN A O 1
ATOM 695 N N . LYS A 1 86 ? 13.738 -7.377 -8.760 1.00 95.56 86 LYS A N 1
ATOM 696 C CA . LYS A 1 86 ? 14.319 -7.681 -7.437 1.00 95.56 86 LYS A CA 1
ATOM 697 C C . LYS A 1 86 ? 13.386 -7.262 -6.301 1.00 95.56 86 LYS A C 1
ATOM 699 O O . LYS A 1 86 ? 13.269 -7.981 -5.315 1.00 95.56 86 LYS A O 1
ATOM 704 N N . SER A 1 87 ? 12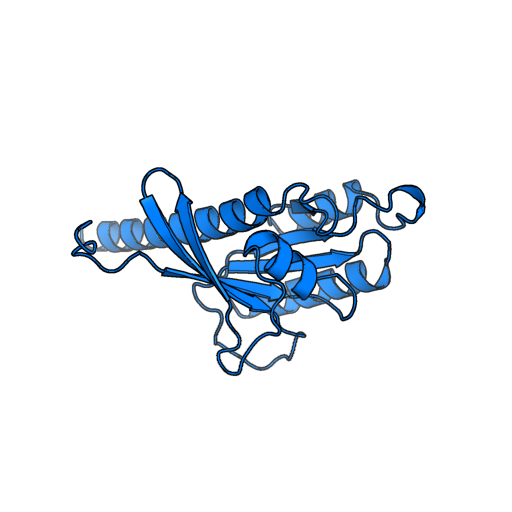.682 -6.138 -6.458 1.00 95.69 87 SER A N 1
ATOM 705 C CA . SER A 1 87 ? 11.699 -5.682 -5.466 1.00 95.69 87 SER A CA 1
ATOM 706 C C . SER A 1 87 ? 10.499 -6.633 -5.350 1.00 95.69 87 SER A C 1
ATOM 708 O O . SER A 1 87 ? 9.988 -6.860 -4.254 1.00 95.69 87 SER A O 1
ATOM 710 N N . PHE A 1 88 ? 10.093 -7.251 -6.464 1.00 96.25 88 PHE A N 1
ATOM 711 C CA . PHE A 1 88 ? 9.036 -8.261 -6.487 1.00 96.25 88 PHE A CA 1
ATOM 712 C C . PHE A 1 88 ? 9.484 -9.580 -5.844 1.00 96.25 88 PHE A C 1
ATOM 714 O O . PHE A 1 88 ? 8.724 -10.219 -5.122 1.00 96.25 88 PHE A O 1
ATOM 721 N N . ASP A 1 89 ? 10.732 -9.995 -6.043 1.00 93.81 89 ASP A N 1
ATOM 722 C CA . ASP A 1 89 ? 11.241 -11.190 -5.367 1.00 93.81 89 ASP A CA 1
ATOM 723 C C . ASP A 1 89 ? 11.449 -10.957 -3.862 1.00 93.81 89 ASP A C 1
ATOM 725 O O . ASP A 1 89 ? 11.145 -11.838 -3.054 1.00 93.81 89 ASP A O 1
ATOM 729 N N . ALA A 1 90 ? 11.857 -9.748 -3.460 1.00 91.00 90 ALA A N 1
ATOM 730 C CA . ALA A 1 90 ? 11.928 -9.359 -2.055 1.00 91.00 90 ALA A CA 1
ATOM 731 C C . ALA A 1 90 ? 10.553 -9.458 -1.373 1.00 91.00 90 ALA A C 1
ATOM 733 O O . ALA A 1 90 ? 10.442 -10.080 -0.315 1.00 91.00 90 ALA A O 1
ATOM 734 N N . ILE A 1 91 ? 9.481 -8.940 -1.993 1.00 90.50 91 ILE A N 1
ATOM 735 C CA . ILE A 1 91 ? 8.156 -8.931 -1.355 1.00 90.50 91 ILE A CA 1
ATOM 736 C C . ILE A 1 91 ? 7.586 -10.338 -1.125 1.00 90.50 91 ILE A C 1
ATOM 738 O O . ILE A 1 91 ? 6.941 -10.572 -0.104 1.00 90.50 91 ILE A O 1
ATOM 742 N N . LYS A 1 92 ? 7.898 -11.309 -1.996 1.00 88.88 92 LYS A N 1
ATOM 743 C CA . LYS A 1 92 ? 7.533 -12.725 -1.787 1.00 88.88 92 LYS A CA 1
ATOM 744 C C . LYS A 1 92 ? 8.132 -13.295 -0.503 1.00 88.88 92 LYS A C 1
ATOM 746 O O . LYS A 1 92 ? 7.484 -14.078 0.191 1.00 88.88 92 LYS A O 1
ATOM 751 N N . ASN A 1 93 ? 9.377 -12.930 -0.199 1.00 86.00 93 ASN A N 1
ATOM 752 C CA . ASN A 1 93 ? 10.067 -13.387 1.004 1.00 86.00 93 ASN A CA 1
ATOM 753 C C . ASN A 1 93 ? 9.528 -12.677 2.250 1.00 86.00 93 ASN A C 1
ATOM 755 O O . ASN A 1 93 ? 9.283 -13.323 3.270 1.00 86.00 93 ASN A O 1
ATOM 759 N N . LEU A 1 94 ? 9.283 -11.368 2.143 1.00 82.00 94 LEU A N 1
ATOM 760 C CA . LEU A 1 94 ? 8.712 -10.560 3.220 1.00 82.00 94 LEU A CA 1
ATOM 761 C C . LEU A 1 94 ? 7.316 -11.042 3.624 1.00 82.00 94 LEU A C 1
ATOM 763 O O . LEU A 1 94 ? 7.040 -11.184 4.815 1.00 82.00 94 LEU A O 1
ATOM 767 N N . ASP A 1 95 ? 6.465 -11.367 2.651 1.00 80.44 95 ASP A N 1
ATOM 768 C CA . ASP A 1 95 ? 5.129 -11.901 2.912 1.00 80.44 95 ASP A CA 1
ATOM 769 C C . ASP A 1 95 ? 5.178 -13.200 3.731 1.00 80.44 95 ASP A C 1
ATOM 771 O O . ASP A 1 95 ? 4.480 -13.336 4.737 1.00 80.44 95 ASP A O 1
ATOM 775 N N . ARG A 1 96 ? 6.077 -14.127 3.371 1.00 78.75 96 ARG A N 1
ATOM 776 C CA . ARG A 1 96 ? 6.271 -15.386 4.111 1.00 78.75 96 ARG A CA 1
ATOM 777 C C . ARG A 1 96 ? 6.697 -15.153 5.562 1.00 78.75 96 ARG A C 1
ATOM 779 O O . ARG A 1 96 ? 6.272 -15.902 6.441 1.00 78.75 96 ARG A O 1
ATOM 786 N N . LEU A 1 97 ? 7.537 -14.148 5.816 1.00 75.62 97 LEU A N 1
ATOM 787 C CA . LEU A 1 97 ? 7.986 -13.798 7.166 1.00 75.62 97 LEU A CA 1
ATOM 788 C C . LEU A 1 97 ? 6.832 -13.240 8.011 1.00 75.62 97 LEU A C 1
ATOM 790 O O . LEU A 1 97 ? 6.680 -13.617 9.174 1.00 75.62 97 LEU A O 1
ATOM 794 N N . LEU A 1 98 ? 6.031 -12.347 7.426 1.00 73.50 98 LEU A N 1
ATOM 795 C CA . LEU A 1 98 ? 4.929 -11.674 8.110 1.00 73.50 98 LEU A CA 1
ATOM 796 C C . LEU A 1 98 ? 3.757 -12.623 8.367 1.00 73.50 98 LEU A C 1
ATOM 798 O O . LEU A 1 98 ? 3.245 -12.648 9.485 1.00 73.50 98 LEU A O 1
ATOM 802 N N . PHE A 1 99 ? 3.408 -13.466 7.390 1.00 70.69 99 PHE A N 1
ATOM 803 C CA . PHE A 1 99 ? 2.351 -14.472 7.520 1.00 70.69 99 PHE A CA 1
ATOM 804 C C . PHE A 1 99 ? 2.559 -15.399 8.721 1.00 70.69 99 PHE A C 1
ATOM 806 O O . PHE A 1 99 ? 1.622 -15.721 9.440 1.00 70.69 99 PHE A O 1
ATOM 813 N N . ARG A 1 100 ? 3.806 -15.813 8.971 1.00 62.44 100 ARG A N 1
ATOM 814 C CA . ARG A 1 100 ? 4.142 -16.718 10.081 1.00 62.44 100 ARG A CA 1
ATOM 815 C C . ARG A 1 100 ? 4.045 -16.067 11.459 1.00 62.44 100 ARG A C 1
ATOM 817 O O . ARG A 1 100 ? 4.100 -16.778 12.457 1.00 62.44 100 ARG A O 1
ATOM 824 N N . ARG A 1 101 ? 4.002 -14.736 11.529 1.00 61.28 101 ARG A N 1
ATOM 825 C CA . ARG A 1 101 ? 4.175 -13.990 12.782 1.00 61.28 101 ARG A CA 1
ATOM 826 C C . ARG A 1 101 ? 2.944 -13.205 13.199 1.00 61.28 101 ARG A C 1
ATOM 828 O O . ARG A 1 101 ? 2.782 -12.980 14.395 1.00 61.28 101 ARG A O 1
ATOM 835 N N . PHE A 1 102 ? 2.113 -12.779 12.251 1.00 63.72 102 PHE A N 1
ATOM 836 C CA . PHE A 1 102 ? 1.019 -11.856 12.523 1.00 63.72 102 PHE A CA 1
ATOM 837 C C . PHE A 1 102 ? -0.256 -12.273 11.787 1.00 63.72 102 PHE A C 1
ATOM 839 O O . PHE A 1 102 ? -0.247 -12.461 10.571 1.00 63.72 102 PHE A O 1
ATOM 846 N N . ALA A 1 103 ? -1.369 -12.354 12.518 1.00 59.50 103 ALA A N 1
ATOM 847 C CA . ALA A 1 103 ? -2.707 -12.387 11.938 1.00 59.50 103 ALA A CA 1
ATOM 848 C C . ALA A 1 103 ? -3.078 -10.965 11.484 1.00 59.50 103 ALA A C 1
ATOM 850 O O . ALA A 1 103 ? -3.821 -10.254 12.152 1.00 59.50 103 ALA A O 1
ATOM 851 N N . THR A 1 104 ? -2.472 -10.501 10.390 1.00 72.69 104 THR A N 1
ATOM 852 C CA . THR A 1 104 ? -2.677 -9.143 9.867 1.00 72.69 104 THR A CA 1
ATOM 853 C C . THR A 1 104 ? -3.271 -9.155 8.477 1.00 72.69 104 THR A C 1
ATOM 855 O O . THR A 1 104 ? -3.027 -10.046 7.654 1.00 72.69 104 THR A O 1
ATOM 858 N N . LYS A 1 105 ? -4.069 -8.124 8.203 1.00 87.56 105 LYS A N 1
ATOM 859 C CA . LYS A 1 105 ? -4.614 -7.894 6.871 1.00 87.56 105 LYS A CA 1
ATOM 860 C C . LYS A 1 105 ? -3.510 -7.363 5.985 1.00 87.56 105 LYS A C 1
ATOM 862 O O . LYS A 1 105 ? -2.744 -6.489 6.382 1.00 87.56 105 LYS A O 1
ATOM 867 N N . ARG A 1 106 ? -3.411 -7.937 4.794 1.00 91.31 106 ARG A N 1
ATOM 868 C CA . ARG A 1 106 ? -2.350 -7.650 3.835 1.00 91.31 106 ARG A CA 1
ATOM 869 C C . ARG A 1 106 ? -2.969 -7.257 2.507 1.00 91.31 106 ARG A C 1
ATOM 871 O O . ARG A 1 106 ? -4.000 -7.802 2.123 1.00 91.31 106 ARG A O 1
ATOM 878 N N . LEU A 1 107 ? -2.318 -6.331 1.822 1.00 95.31 107 LEU A N 1
ATOM 879 C CA . LEU A 1 107 ? -2.632 -5.924 0.459 1.00 95.31 107 LEU A CA 1
ATOM 880 C C . LEU A 1 107 ? -1.327 -5.901 -0.334 1.00 95.31 107 LEU A C 1
ATOM 882 O O . LEU A 1 107 ? -0.386 -5.213 0.061 1.00 95.31 107 LEU A O 1
ATOM 886 N N . LEU A 1 108 ? -1.268 -6.642 -1.438 1.00 97.19 108 LEU A N 1
ATOM 887 C CA . LEU A 1 108 ? -0.144 -6.590 -2.368 1.00 97.19 108 LEU A CA 1
ATOM 888 C C . LEU A 1 108 ? -0.339 -5.427 -3.344 1.00 97.19 108 LEU A C 1
ATOM 890 O O . LEU A 1 108 ? -1.405 -5.281 -3.939 1.00 97.19 108 LEU A O 1
ATOM 894 N N . VAL A 1 109 ? 0.699 -4.613 -3.524 1.00 98.31 109 VAL A N 1
ATOM 895 C CA . VAL A 1 109 ? 0.651 -3.400 -4.342 1.00 98.31 109 VAL A CA 1
ATOM 896 C C . VAL A 1 109 ? 1.818 -3.356 -5.326 1.00 98.31 109 VAL A C 1
ATOM 898 O O . VAL A 1 109 ? 2.978 -3.273 -4.923 1.00 98.31 109 VAL A O 1
ATOM 901 N N . GLY A 1 110 ? 1.512 -3.358 -6.624 1.00 98.31 110 GLY A N 1
ATOM 902 C CA . GLY A 1 110 ? 2.481 -3.077 -7.686 1.00 98.31 110 GLY A CA 1
ATOM 903 C C . GLY A 1 110 ? 2.497 -1.588 -8.023 1.00 98.31 110 GLY A C 1
ATOM 904 O O . GLY A 1 110 ? 1.563 -1.095 -8.644 1.00 98.31 110 GLY A O 1
ATOM 905 N N . ASN A 1 111 ? 3.537 -0.861 -7.618 1.00 98.50 111 ASN A N 1
ATOM 906 C CA . ASN A 1 111 ? 3.651 0.585 -7.818 1.00 98.50 111 ASN A CA 1
ATOM 907 C C . ASN A 1 111 ? 4.409 0.947 -9.111 1.00 98.50 111 ASN A C 1
ATOM 909 O O . ASN A 1 111 ? 5.156 0.136 -9.660 1.00 98.50 111 ASN A O 1
ATOM 913 N N . LYS A 1 112 ? 4.280 2.212 -9.531 1.00 98.31 112 LYS A N 1
ATOM 914 C CA . LYS A 1 112 ? 4.909 2.839 -10.710 1.00 98.31 112 LYS A CA 1
ATOM 915 C C . LYS A 1 112 ? 4.367 2.344 -12.049 1.00 98.31 112 LYS A C 1
ATOM 917 O O . LYS A 1 112 ? 5.090 2.267 -13.041 1.00 98.31 112 LYS A O 1
ATOM 922 N N . VAL A 1 113 ? 3.075 2.019 -12.108 1.00 98.06 113 VAL A N 1
ATOM 923 C CA . VAL A 1 113 ? 2.449 1.527 -13.350 1.00 98.06 113 VAL A CA 1
ATOM 924 C C . VAL A 1 113 ? 2.349 2.562 -14.468 1.00 98.06 113 VAL A C 1
ATOM 926 O O . VAL A 1 113 ? 2.092 2.205 -15.619 1.00 98.06 113 VAL A O 1
ATOM 929 N N . ASP A 1 114 ? 2.613 3.830 -14.156 1.00 98.19 114 ASP A N 1
ATOM 930 C CA . ASP A 1 114 ? 2.833 4.889 -15.137 1.00 98.19 114 ASP A CA 1
ATOM 931 C C . ASP A 1 114 ? 4.049 4.611 -16.042 1.00 98.19 114 ASP A C 1
ATOM 933 O O . ASP A 1 114 ? 4.028 4.951 -17.227 1.00 98.19 114 ASP A O 1
ATOM 937 N N . LEU A 1 115 ? 5.059 3.881 -15.555 1.00 96.69 115 LEU A N 1
ATOM 938 C CA . LEU A 1 115 ? 6.276 3.536 -16.296 1.00 96.69 115 LEU A CA 1
ATOM 939 C C . LEU A 1 115 ? 6.092 2.307 -17.205 1.00 96.69 115 LEU A C 1
ATOM 941 O O . LEU A 1 115 ? 6.894 1.373 -17.197 1.00 96.69 115 LEU A O 1
ATOM 945 N N . LYS A 1 116 ? 5.046 2.309 -18.044 1.00 94.81 116 LYS A N 1
ATOM 946 C CA . LYS A 1 116 ? 4.648 1.162 -18.890 1.00 94.81 116 LYS A CA 1
ATOM 947 C C . LYS A 1 116 ? 5.793 0.576 -19.725 1.00 94.81 116 LYS A C 1
ATOM 949 O O . LYS A 1 116 ? 5.898 -0.638 -19.845 1.00 94.81 116 LYS A O 1
ATOM 954 N N . ARG A 1 117 ? 6.661 1.429 -20.283 1.00 96.88 117 ARG A N 1
ATOM 955 C CA . ARG A 1 117 ? 7.792 1.014 -21.139 1.00 96.88 117 ARG A CA 1
ATOM 956 C C . ARG A 1 117 ? 8.958 0.389 -20.369 1.00 96.88 117 ARG A C 1
ATOM 958 O O . ARG A 1 117 ? 9.762 -0.304 -20.972 1.00 96.88 117 ARG A O 1
ATOM 965 N N . GLN A 1 118 ? 9.058 0.652 -19.068 1.00 97.19 118 GLN A N 1
ATOM 966 C CA . GLN A 1 118 ? 10.111 0.122 -18.195 1.00 97.19 118 GLN A CA 1
ATOM 967 C C . GLN A 1 118 ? 9.610 -1.060 -17.356 1.00 97.19 118 GLN A C 1
ATOM 969 O O . GLN A 1 118 ? 10.336 -1.571 -16.507 1.00 97.19 118 GLN A O 1
ATOM 974 N N . ARG A 1 119 ? 8.356 -1.489 -17.554 1.00 98.12 119 ARG A N 1
ATOM 975 C CA . ARG A 1 119 ? 7.770 -2.602 -16.813 1.00 98.12 119 ARG A CA 1
ATOM 976 C C . ARG A 1 119 ? 8.541 -3.885 -17.109 1.00 98.12 119 ARG A C 1
ATOM 978 O O . ARG A 1 119 ? 8.635 -4.313 -18.255 1.00 98.12 119 ARG A O 1
ATOM 985 N N . VAL A 1 120 ? 9.000 -4.534 -16.044 1.00 97.88 120 VAL A N 1
ATOM 986 C CA . VAL A 1 120 ? 9.649 -5.856 -16.088 1.00 97.88 120 VAL A CA 1
ATOM 987 C C . VAL A 1 120 ? 8.870 -6.910 -15.301 1.00 97.88 120 VAL A C 1
ATOM 989 O O . VAL A 1 120 ? 9.101 -8.105 -15.474 1.00 97.88 120 VAL A O 1
ATOM 992 N N . VAL A 1 121 ? 7.929 -6.486 -14.451 1.00 97.81 121 VAL A N 1
ATOM 993 C CA . VAL A 1 121 ? 6.997 -7.361 -13.734 1.00 97.81 121 VAL A CA 1
ATOM 994 C C . VAL A 1 121 ? 5.611 -7.236 -14.382 1.00 97.81 121 VAL A C 1
ATOM 996 O O . VAL A 1 121 ? 4.955 -6.198 -14.235 1.00 97.81 121 VAL A O 1
ATOM 999 N N . PRO A 1 122 ? 5.150 -8.258 -15.126 1.00 97.56 122 PRO A N 1
ATOM 1000 C CA . PRO A 1 122 ? 3.793 -8.296 -15.664 1.00 97.56 122 PRO A CA 1
ATOM 1001 C C . PRO A 1 122 ? 2.743 -8.268 -14.552 1.00 97.56 122 PRO A C 1
ATOM 1003 O O . PRO A 1 122 ? 2.986 -8.783 -13.459 1.00 97.56 122 PRO A O 1
ATOM 1006 N N . LYS A 1 123 ? 1.569 -7.707 -14.852 1.00 97.69 123 LYS A N 1
ATOM 1007 C CA . LYS A 1 123 ? 0.439 -7.631 -13.916 1.00 97.69 123 LYS A CA 1
ATOM 1008 C C . LYS A 1 123 ? 0.021 -9.019 -13.420 1.00 97.69 123 LYS A C 1
ATOM 1010 O O . LYS A 1 123 ? -0.109 -9.216 -12.216 1.00 97.69 123 LYS A O 1
ATOM 1015 N N . ASP A 1 124 ? -0.027 -9.992 -14.327 1.00 97.75 124 ASP A N 1
ATOM 1016 C CA . ASP A 1 124 ? -0.404 -11.383 -14.053 1.00 97.75 124 ASP A CA 1
ATOM 1017 C C . ASP A 1 124 ? 0.472 -12.036 -12.973 1.00 97.75 124 ASP A C 1
ATOM 1019 O O . ASP A 1 124 ? -0.018 -12.826 -12.174 1.00 97.75 124 ASP A O 1
ATOM 1023 N N . LYS A 1 125 ? 1.763 -11.670 -12.870 1.00 96.62 125 LYS A N 1
ATOM 1024 C CA . LYS A 1 125 ? 2.628 -12.177 -11.788 1.00 96.62 125 LYS A CA 1
ATOM 1025 C C . LYS A 1 125 ? 2.173 -11.678 -10.415 1.00 96.62 125 LYS A C 1
ATOM 1027 O O . LYS A 1 125 ? 2.259 -12.422 -9.440 1.00 96.62 125 LYS A O 1
ATOM 1032 N N . GLY A 1 126 ? 1.739 -10.421 -10.331 1.00 96.44 126 GLY A N 1
ATOM 1033 C CA . GLY A 1 126 ? 1.197 -9.837 -9.105 1.00 96.44 126 GLY A CA 1
ATOM 1034 C C . GLY A 1 126 ? -0.144 -10.464 -8.729 1.00 96.44 126 GLY A C 1
ATOM 1035 O O . GLY A 1 126 ? -0.335 -10.843 -7.576 1.00 96.44 126 GLY A O 1
ATOM 1036 N N . GLU A 1 127 ? -1.024 -10.659 -9.713 1.00 97.00 127 GLU A N 1
ATOM 1037 C CA . GLU A 1 127 ? -2.317 -11.334 -9.536 1.00 97.00 127 GLU A CA 1
ATOM 1038 C C . GLU A 1 127 ? -2.142 -12.777 -9.059 1.00 97.00 127 GLU A C 1
ATOM 1040 O O . GLU A 1 127 ? -2.734 -13.167 -8.052 1.00 97.00 127 GLU A O 1
ATOM 1045 N N . GLN A 1 128 ? -1.268 -13.541 -9.718 1.00 97.19 128 GLN A N 1
ATOM 1046 C CA . GLN A 1 128 ? -0.946 -14.912 -9.338 1.00 97.19 128 GLN A CA 1
ATOM 1047 C C . GLN A 1 128 ? -0.385 -14.975 -7.913 1.00 97.19 128 GLN A C 1
ATOM 1049 O O . GLN A 1 128 ? -0.830 -15.794 -7.113 1.00 97.19 128 GLN A O 1
ATOM 1054 N N . LEU A 1 129 ? 0.552 -14.089 -7.555 1.00 94.50 129 LEU A N 1
ATOM 1055 C CA . LEU A 1 129 ? 1.098 -14.054 -6.197 1.00 94.50 129 LEU A CA 1
ATOM 1056 C C . LEU A 1 129 ? 0.017 -13.720 -5.158 1.00 94.50 129 LEU A C 1
ATOM 1058 O O . LEU A 1 129 ? 0.001 -14.319 -4.082 1.00 94.50 129 LEU A O 1
ATOM 1062 N N . GLY A 1 130 ? -0.886 -12.788 -5.471 1.00 93.75 130 GLY A N 1
ATOM 1063 C CA . GLY A 1 130 ? -2.028 -12.458 -4.620 1.00 93.75 130 GLY A CA 1
ATOM 1064 C C . GLY A 1 130 ? -2.928 -13.671 -4.376 1.00 93.75 130 GLY A C 1
ATOM 1065 O O . GLY A 1 130 ? -3.226 -13.997 -3.228 1.00 93.75 130 GLY A O 1
ATOM 1066 N N . GLN A 1 131 ? -3.277 -14.398 -5.440 1.00 94.38 131 GLN A N 1
ATOM 1067 C CA . GLN A 1 131 ? -4.079 -15.624 -5.367 1.00 94.38 131 GLN A CA 1
ATOM 1068 C C . GLN A 1 131 ? -3.382 -16.724 -4.555 1.00 94.38 131 GLN A C 1
ATOM 1070 O O . GLN A 1 131 ? -3.974 -17.267 -3.625 1.00 94.38 131 GLN A O 1
ATOM 1075 N N . GLU A 1 132 ? -2.106 -17.003 -4.837 1.00 92.12 132 GLU A N 1
ATOM 1076 C CA . GLU A 1 132 ? -1.306 -18.012 -4.124 1.00 92.12 132 GLU A CA 1
ATOM 1077 C C . GLU A 1 132 ? -1.210 -17.745 -2.615 1.00 92.12 132 GLU A C 1
ATOM 1079 O O . GLU A 1 132 ? -1.076 -18.673 -1.816 1.00 92.12 132 GLU A O 1
ATOM 1084 N N . ARG A 1 133 ? -1.230 -16.470 -2.213 1.00 88.25 133 ARG A N 1
ATOM 1085 C CA . ARG A 1 133 ? -1.117 -16.041 -0.811 1.00 88.25 133 ARG A CA 1
ATOM 1086 C C . ARG A 1 133 ? -2.458 -15.699 -0.172 1.00 88.25 133 ARG A C 1
ATOM 1088 O O . ARG A 1 133 ? -2.477 -15.381 1.019 1.00 88.25 133 ARG A O 1
ATOM 1095 N N . ASN A 1 134 ? -3.548 -15.783 -0.935 1.00 89.62 134 ASN A N 1
ATOM 1096 C CA . ASN A 1 134 ? -4.882 -15.337 -0.549 1.00 89.62 134 ASN A CA 1
ATOM 1097 C C . ASN A 1 134 ? -4.883 -13.896 0.002 1.00 89.62 134 ASN A C 1
ATOM 1099 O O . ASN A 1 134 ? -5.436 -13.612 1.067 1.00 89.62 134 ASN A O 1
ATOM 1103 N N . ILE A 1 135 ? -4.197 -12.991 -0.701 1.00 91.81 135 ILE A N 1
ATOM 1104 C CA . ILE A 1 135 ? -4.167 -11.556 -0.404 1.00 91.81 135 ILE A CA 1
ATOM 1105 C C 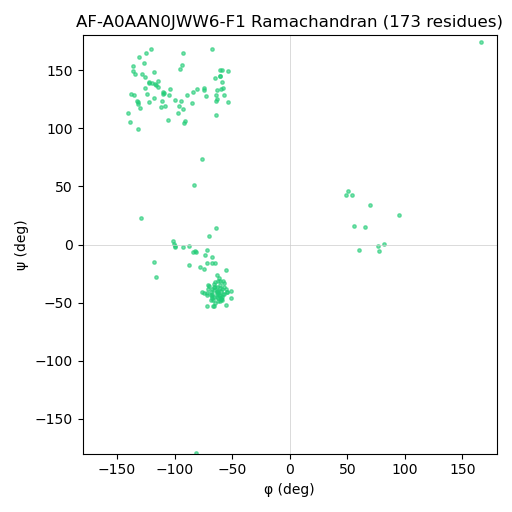. ILE A 1 135 ? -4.662 -10.773 -1.627 1.00 91.81 135 ILE A C 1
ATOM 1107 O O . ILE A 1 135 ? -4.299 -11.114 -2.756 1.00 91.81 135 ILE A O 1
ATOM 1111 N N . PRO A 1 136 ? -5.464 -9.711 -1.442 1.00 94.69 136 PRO A N 1
ATOM 1112 C CA . PRO A 1 136 ? -5.849 -8.842 -2.544 1.00 94.69 136 PRO A CA 1
ATOM 1113 C C . PRO A 1 136 ? -4.624 -8.212 -3.215 1.00 94.69 136 PRO A C 1
ATOM 1115 O O . PRO A 1 136 ? -3.604 -7.958 -2.565 1.00 94.69 136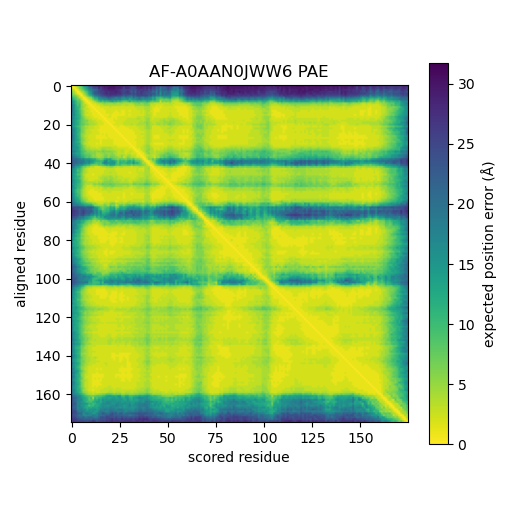 PRO A O 1
ATOM 1118 N N . PHE A 1 137 ? -4.749 -7.928 -4.510 1.00 97.50 137 PHE A N 1
ATOM 1119 C CA . PHE A 1 137 ? -3.715 -7.291 -5.316 1.00 97.50 137 PHE A CA 1
ATOM 1120 C C . PHE A 1 137 ? -4.265 -6.046 -6.014 1.00 97.50 137 PHE A C 1
ATOM 1122 O O . PHE A 1 137 ? -5.351 -6.086 -6.592 1.00 97.50 137 PHE A O 1
ATOM 1129 N N . LEU A 1 138 ? -3.500 -4.954 -5.980 1.00 98.19 138 LEU A N 1
ATOM 1130 C CA . LEU A 1 138 ? -3.785 -3.718 -6.704 1.00 98.19 138 LEU A CA 1
ATOM 1131 C C . LEU A 1 138 ? -2.520 -3.170 -7.367 1.00 98.19 138 LEU A C 1
ATOM 1133 O O . LEU A 1 138 ? -1.410 -3.301 -6.858 1.00 98.19 138 LEU A O 1
ATOM 1137 N N . GLU A 1 139 ? -2.694 -2.494 -8.495 1.00 98.25 139 GLU A N 1
ATOM 1138 C CA . GLU A 1 139 ? -1.629 -1.732 -9.143 1.00 98.25 139 GLU A CA 1
ATOM 1139 C C . GLU A 1 139 ? -1.827 -0.240 -8.900 1.00 98.25 139 GLU A C 1
ATOM 1141 O O . GLU A 1 139 ? -2.940 0.256 -9.057 1.00 98.25 139 GLU A O 1
ATOM 1146 N N . THR A 1 140 ? -0.766 0.479 -8.535 1.00 98.56 140 THR A N 1
ATOM 1147 C CA . THR A 1 140 ? -0.822 1.899 -8.173 1.00 98.56 140 THR A CA 1
ATOM 1148 C C . THR A 1 140 ? 0.240 2.731 -8.883 1.00 98.56 140 THR A C 1
ATOM 1150 O O . THR A 1 140 ? 1.245 2.234 -9.403 1.00 98.56 140 THR A O 1
ATOM 1153 N N . SER A 1 141 ? 0.019 4.042 -8.908 1.00 98.12 141 SER A N 1
ATOM 1154 C CA . SER A 1 141 ? 1.023 5.012 -9.336 1.00 98.12 141 SER A CA 1
ATOM 1155 C C . SER A 1 141 ? 0.963 6.236 -8.437 1.00 98.12 141 SER A C 1
ATOM 1157 O O . SER A 1 141 ? -0.001 6.998 -8.468 1.00 98.12 141 SER A O 1
ATOM 1159 N N . ALA A 1 142 ? 2.026 6.452 -7.662 1.00 97.06 142 ALA A N 1
ATOM 1160 C CA . ALA A 1 142 ? 2.166 7.660 -6.850 1.00 97.06 142 ALA A CA 1
ATOM 1161 C C . ALA A 1 142 ? 2.249 8.945 -7.699 1.00 97.06 142 ALA A C 1
ATOM 1163 O O . ALA A 1 142 ? 1.864 10.012 -7.233 1.00 97.06 142 ALA A O 1
ATOM 1164 N N . VAL A 1 143 ? 2.716 8.846 -8.950 1.00 96.75 143 VAL A N 1
ATOM 1165 C CA . VAL A 1 143 ? 2.820 9.987 -9.875 1.00 96.75 143 VAL A CA 1
ATOM 1166 C C . VAL A 1 143 ? 1.433 10.423 -10.340 1.00 96.75 143 VAL A C 1
ATOM 1168 O O . VAL A 1 143 ? 1.060 11.587 -10.213 1.00 96.75 143 VAL A O 1
ATOM 1171 N N . THR A 1 144 ? 0.646 9.477 -10.850 1.00 97.00 144 THR A N 1
ATOM 1172 C CA . THR A 1 144 ? -0.670 9.779 -11.436 1.00 97.00 144 THR A CA 1
ATOM 1173 C C . THR A 1 144 ? -1.798 9.792 -10.407 1.00 97.00 144 THR A C 1
ATOM 1175 O O . THR A 1 144 ? -2.860 10.332 -10.682 1.00 97.00 144 THR A O 1
ATOM 1178 N N . GLY A 1 145 ? -1.588 9.212 -9.221 1.00 97.06 145 GLY A N 1
ATOM 1179 C CA . GLY A 1 145 ? -2.642 8.975 -8.230 1.00 97.06 145 GLY A CA 1
ATOM 1180 C C . GLY A 1 145 ? -3.465 7.710 -8.491 1.00 97.06 145 GLY A C 1
ATOM 1181 O O . GLY A 1 145 ? -4.359 7.401 -7.708 1.00 97.06 145 GLY A O 1
ATOM 1182 N N . THR A 1 146 ? -3.160 6.950 -9.552 1.00 98.12 146 THR A N 1
ATOM 1183 C CA . THR A 1 146 ? -3.917 5.744 -9.924 1.00 98.12 146 THR A CA 1
ATOM 1184 C C . THR A 1 146 ? -4.013 4.775 -8.744 1.00 98.12 146 THR A C 1
ATOM 1186 O O . THR A 1 146 ? -2.985 4.333 -8.224 1.00 98.12 146 THR A O 1
ATOM 1189 N N . ASN A 1 147 ? -5.250 4.440 -8.359 1.00 97.94 147 ASN A N 1
ATOM 1190 C CA . ASN A 1 147 ? -5.625 3.492 -7.303 1.00 97.94 147 ASN A CA 1
ATOM 1191 C C . ASN A 1 147 ? -5.030 3.767 -5.909 1.00 97.94 147 ASN A C 1
ATOM 1193 O O . ASN A 1 147 ? -5.051 2.873 -5.066 1.00 97.94 147 ASN A O 1
ATOM 1197 N N . ILE A 1 148 ? -4.503 4.968 -5.642 1.00 98.00 148 ILE A N 1
ATOM 1198 C CA . ILE A 1 148 ? -3.909 5.283 -4.336 1.00 98.00 148 ILE A CA 1
ATOM 1199 C C . ILE A 1 148 ? -4.982 5.262 -3.243 1.00 98.00 148 ILE A C 1
ATOM 1201 O O . ILE A 1 148 ? -4.832 4.514 -2.279 1.00 98.00 148 ILE A O 1
ATOM 1205 N N . ASP A 1 149 ? -6.086 5.992 -3.423 1.00 96.62 149 ASP A N 1
ATOM 1206 C CA . ASP A 1 149 ? -7.187 5.999 -2.450 1.00 96.62 149 ASP A CA 1
ATOM 1207 C C . ASP A 1 149 ? -7.819 4.609 -2.311 1.00 96.62 149 ASP A C 1
ATOM 1209 O O . ASP A 1 149 ? -7.923 4.082 -1.206 1.00 96.62 149 ASP A O 1
ATOM 1213 N N . ILE A 1 150 ? -8.094 3.944 -3.440 1.00 97.19 150 ILE A N 1
ATOM 1214 C CA . ILE A 1 150 ? -8.649 2.581 -3.474 1.00 97.19 150 ILE A CA 1
ATOM 1215 C C . ILE A 1 150 ? -7.781 1.608 -2.667 1.00 97.19 150 ILE A C 1
ATOM 1217 O O . ILE A 1 150 ? -8.316 0.763 -1.948 1.00 97.19 150 ILE A O 1
ATOM 1221 N N . ALA A 1 151 ? -6.452 1.711 -2.748 1.00 97.88 151 ALA A N 1
ATOM 1222 C CA . ALA A 1 151 ? -5.554 0.834 -2.007 1.00 97.88 151 ALA A CA 1
ATOM 1223 C C . ALA A 1 151 ? -5.660 1.039 -0.487 1.00 97.88 151 ALA A C 1
ATOM 1225 O O . ALA A 1 151 ? -5.767 0.054 0.250 1.00 97.88 151 ALA A O 1
ATOM 1226 N N . PHE A 1 152 ? -5.681 2.290 -0.016 1.00 97.31 152 PHE A N 1
ATOM 1227 C CA . PHE A 1 152 ? -5.829 2.595 1.410 1.00 97.31 152 PHE A CA 1
ATOM 1228 C C . PHE A 1 152 ? -7.223 2.249 1.941 1.00 97.31 152 PHE A C 1
ATOM 1230 O O . PHE A 1 152 ? -7.342 1.648 3.007 1.00 97.31 152 PHE A O 1
ATOM 1237 N N . GLU A 1 153 ? -8.279 2.534 1.186 1.00 95.44 153 GLU A N 1
ATOM 1238 C CA . GLU A 1 153 ? -9.631 2.134 1.571 1.00 95.44 153 GLU A CA 1
ATOM 1239 C C . GL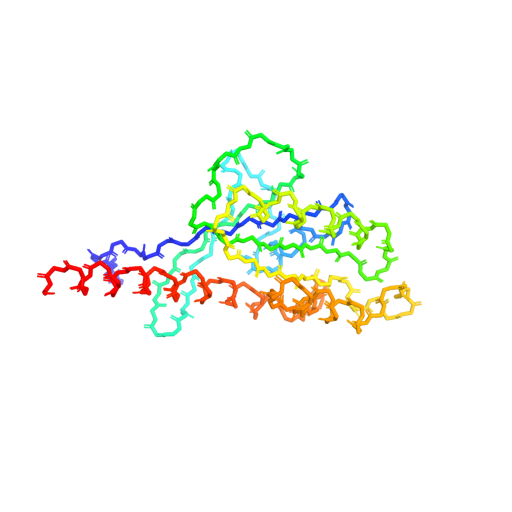U A 1 153 ? -9.781 0.610 1.624 1.00 95.44 153 GLU A C 1
ATOM 1241 O O . GLU A 1 153 ? -10.363 0.078 2.564 1.00 95.44 153 GLU A O 1
ATOM 1246 N N . THR A 1 154 ? -9.230 -0.115 0.643 1.00 95.81 154 THR A N 1
ATOM 1247 C CA . THR A 1 154 ? -9.306 -1.584 0.589 1.00 95.81 154 THR A CA 1
ATOM 1248 C C . THR A 1 154 ? -8.663 -2.213 1.817 1.00 95.81 154 THR A C 1
ATOM 1250 O O . THR A 1 154 ? -9.248 -3.105 2.434 1.00 95.81 154 THR A O 1
ATOM 1253 N N . ILE A 1 155 ? -7.464 -1.759 2.202 1.00 95.44 155 ILE A N 1
ATOM 1254 C CA . ILE A 1 155 ? -6.799 -2.321 3.378 1.00 95.44 155 ILE A CA 1
ATOM 1255 C C . ILE A 1 155 ? -7.554 -1.975 4.665 1.00 95.44 155 ILE A C 1
ATOM 1257 O O . ILE A 1 155 ? -7.689 -2.845 5.519 1.00 95.44 155 ILE A O 1
ATOM 1261 N N . VAL A 1 156 ? -8.110 -0.767 4.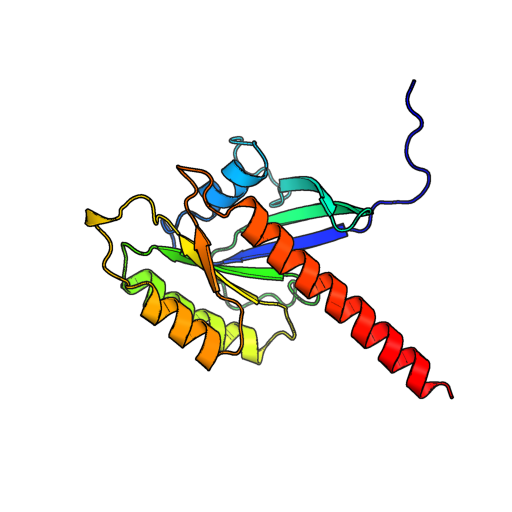785 1.00 94.69 156 VAL A N 1
ATOM 1262 C CA . VAL A 1 156 ? -8.894 -0.378 5.964 1.00 94.69 156 VAL A CA 1
ATOM 1263 C C . VAL A 1 156 ? -10.196 -1.170 6.059 1.00 94.69 156 VAL A C 1
ATOM 1265 O O . VAL A 1 156 ? -10.462 -1.739 7.114 1.00 94.69 156 VAL A O 1
ATOM 1268 N N . ARG A 1 157 ? -10.957 -1.318 4.965 1.00 93.19 157 ARG A N 1
ATOM 1269 C CA . ARG A 1 157 ? -12.157 -2.179 4.932 1.00 93.19 157 ARG A CA 1
ATOM 1270 C C . ARG A 1 157 ? -11.835 -3.614 5.360 1.00 93.19 157 ARG A C 1
ATOM 1272 O O . ARG A 1 157 ? -12.605 -4.230 6.095 1.00 93.19 157 ARG A O 1
ATOM 1279 N N . ASN A 1 158 ? -10.674 -4.137 4.960 1.00 91.00 158 ASN A N 1
ATOM 1280 C CA . ASN A 1 158 ? -10.233 -5.470 5.373 1.00 91.00 158 ASN A CA 1
ATOM 1281 C C . ASN A 1 158 ? -9.953 -5.571 6.880 1.00 91.00 158 ASN A C 1
ATOM 1283 O O . ASN A 1 158 ? -10.217 -6.629 7.454 1.00 91.00 158 ASN A O 1
ATOM 1287 N N . ILE A 1 159 ? -9.411 -4.516 7.506 1.00 89.75 159 ILE A N 1
ATOM 1288 C CA . ILE A 1 159 ? -9.223 -4.452 8.966 1.00 89.75 159 ILE A CA 1
ATOM 1289 C C . ILE A 1 159 ? -10.598 -4.413 9.646 1.00 89.75 159 ILE A C 1
ATOM 1291 O O . ILE A 1 159 ? -10.897 -5.306 10.433 1.00 89.75 159 ILE A O 1
ATOM 1295 N N . LYS A 1 160 ? -11.474 -3.480 9.236 1.00 88.00 160 LYS A N 1
ATOM 1296 C CA . LYS A 1 160 ? -12.835 -3.310 9.784 1.00 88.00 160 LYS A CA 1
ATOM 1297 C C . LYS A 1 160 ? -13.639 -4.607 9.802 1.00 88.00 160 LYS A C 1
ATOM 1299 O O . LYS A 1 160 ? -14.269 -4.938 10.800 1.00 88.00 160 LYS A O 1
ATOM 1304 N N . LYS A 1 161 ? -13.611 -5.360 8.698 1.00 82.94 161 LYS A N 1
ATOM 1305 C CA . LYS A 1 161 ? -14.348 -6.626 8.584 1.00 82.94 161 LYS A CA 1
ATOM 1306 C C . LYS A 1 161 ? -13.910 -7.654 9.632 1.00 82.94 161 LYS A C 1
ATOM 1308 O O . LYS A 1 161 ? -14.731 -8.424 10.109 1.00 82.94 161 LYS A O 1
ATOM 1313 N N . TYR A 1 162 ? -12.631 -7.673 9.989 1.00 71.56 162 TYR A N 1
ATOM 1314 C CA . TYR A 1 162 ? -12.117 -8.620 10.975 1.00 71.56 162 TYR A CA 1
ATOM 1315 C C . TYR A 1 162 ? -12.478 -8.244 12.401 1.00 71.56 162 TYR A C 1
ATOM 1317 O O . TYR A 1 162 ? -12.875 -9.124 13.154 1.00 71.56 162 TYR A O 1
ATOM 1325 N N . ASP A 1 163 ? -12.403 -6.955 12.737 1.00 69.56 163 ASP A N 1
ATOM 1326 C CA . ASP A 1 163 ? -12.861 -6.467 14.040 1.00 69.56 163 ASP A CA 1
ATOM 1327 C C . ASP A 1 163 ? -14.340 -6.836 14.258 1.00 69.56 163 ASP A C 1
ATOM 1329 O O . ASP A 1 163 ? -14.741 -7.230 15.352 1.00 69.56 163 ASP A O 1
ATOM 1333 N N . PHE A 1 164 ? -15.143 -6.791 13.188 1.00 65.50 164 PHE A N 1
ATOM 1334 C CA . PHE A 1 164 ? -16.530 -7.247 13.211 1.00 65.50 164 PHE A CA 1
ATOM 1335 C C . PHE A 1 164 ? -16.663 -8.773 13.369 1.00 65.50 164 PHE A C 1
ATOM 1337 O O . PHE A 1 164 ? -17.431 -9.237 14.210 1.00 65.50 164 PHE A O 1
ATOM 1344 N N . ASP A 1 165 ? -15.920 -9.566 12.590 1.00 62.22 165 ASP A N 1
ATOM 1345 C CA . ASP A 1 165 ? -15.990 -11.034 12.636 1.00 62.22 165 ASP A CA 1
ATOM 1346 C C . ASP A 1 165 ? -15.514 -11.610 13.994 1.00 62.22 165 ASP A C 1
ATOM 1348 O O . ASP A 1 165 ? -16.107 -12.579 14.482 1.00 62.22 165 ASP A O 1
ATOM 1352 N N . GLU A 1 166 ? -14.494 -11.018 14.637 1.00 61.16 166 GLU A N 1
ATOM 1353 C CA . GLU A 1 166 ? -14.087 -11.386 16.008 1.00 61.16 166 GLU A CA 1
ATOM 1354 C C . GLU A 1 166 ? -15.167 -11.022 17.030 1.00 61.16 166 GLU A C 1
ATOM 1356 O O . GLU A 1 166 ? -15.581 -11.887 17.802 1.00 61.16 166 GLU A O 1
ATOM 1361 N N . ALA A 1 167 ? -15.715 -9.803 16.980 1.00 59.81 167 ALA A N 1
ATOM 1362 C CA . ALA A 1 167 ? -16.772 -9.383 17.903 1.00 59.81 167 ALA A CA 1
ATOM 1363 C C . ALA A 1 167 ? -18.026 -10.279 17.818 1.00 59.81 167 ALA A C 1
ATOM 1365 O O . ALA A 1 167 ? -18.648 -10.604 18.834 1.00 59.81 167 ALA A O 1
ATOM 1366 N N . VAL A 1 168 ? -18.393 -10.722 16.610 1.00 61.81 168 VAL A N 1
ATOM 1367 C CA . VAL A 1 168 ? -19.509 -11.659 16.396 1.00 61.81 168 VAL A CA 1
ATOM 1368 C C . VAL A 1 168 ? -19.178 -13.063 16.911 1.00 61.81 168 VAL A C 1
ATOM 1370 O O . VAL A 1 168 ? -20.068 -13.748 17.418 1.00 61.81 168 VAL A O 1
ATOM 1373 N N . SER A 1 169 ? -17.927 -13.509 16.784 1.00 60.84 169 SER A N 1
ATOM 1374 C CA . SER A 1 169 ? -17.485 -14.818 17.281 1.00 60.84 169 SER A CA 1
ATOM 1375 C C . SER A 1 169 ? -17.498 -14.869 18.808 1.00 60.84 169 SER A C 1
ATOM 1377 O O . SER A 1 169 ? -18.034 -15.822 19.373 1.00 60.84 169 SER A O 1
ATOM 1379 N N . ASP A 1 170 ? -17.029 -13.809 19.469 1.00 59.06 170 ASP A N 1
ATOM 1380 C CA . ASP A 1 170 ? -17.090 -13.676 20.926 1.00 59.06 170 ASP A CA 1
ATOM 1381 C C . ASP A 1 170 ? -18.540 -13.628 21.427 1.00 59.06 170 ASP A C 1
ATOM 1383 O O . ASP A 1 170 ? -18.881 -14.309 22.390 1.00 59.06 170 ASP A O 1
ATOM 1387 N N . CYS A 1 171 ? -19.441 -12.922 20.731 1.00 56.03 171 CYS A N 1
ATOM 1388 C CA . CYS A 1 171 ? -20.871 -12.926 21.067 1.00 56.03 171 CYS A CA 1
ATOM 1389 C C . CYS A 1 171 ? -21.533 -14.308 20.937 1.00 56.03 171 CYS A C 1
ATOM 1391 O O . CYS A 1 171 ? -22.473 -14.607 21.671 1.00 56.03 171 CYS A O 1
ATOM 1393 N N . LYS A 1 172 ? -21.074 -15.162 20.014 1.00 57.78 172 LYS A N 1
ATOM 1394 C CA . LYS A 1 172 ? -21.622 -16.518 19.829 1.00 57.78 172 LYS A CA 1
ATOM 1395 C C . LYS A 1 172 ? -21.135 -17.522 20.872 1.00 57.78 172 LYS A C 1
ATOM 1397 O O . LYS A 1 172 ? -21.783 -18.545 21.034 1.00 57.78 172 LYS A O 1
ATOM 1402 N N . LEU A 1 173 ? -20.032 -17.247 21.570 1.00 57.38 173 LEU A N 1
ATOM 1403 C CA . LEU A 1 173 ? -19.503 -18.111 22.635 1.00 57.38 173 LEU A CA 1
ATOM 1404 C C . LEU A 1 173 ? -20.173 -17.877 24.000 1.00 57.38 173 LEU A C 1
ATOM 1406 O O . LEU A 1 173 ? -19.894 -18.610 24.946 1.00 57.38 173 LEU A O 1
ATOM 1410 N N . ILE A 1 174 ? -21.037 -16.864 24.109 1.00 54.91 174 ILE A N 1
ATOM 1411 C CA . ILE A 1 174 ? -21.727 -16.490 25.354 1.00 54.91 174 ILE A CA 1
ATOM 1412 C C . ILE A 1 174 ? -23.172 -17.044 25.389 1.00 54.91 174 ILE A C 1
ATOM 1414 O O . ILE A 1 174 ? -23.857 -16.888 26.397 1.00 54.91 174 ILE A O 1
ATOM 1418 N N . ASN A 1 175 ? -23.625 -17.733 24.330 1.00 39.09 175 ASN A N 1
ATOM 1419 C CA . ASN A 1 175 ? -24.958 -18.348 24.240 1.00 39.09 175 ASN A CA 1
ATOM 1420 C C . ASN A 1 175 ? -24.896 -19.873 24.145 1.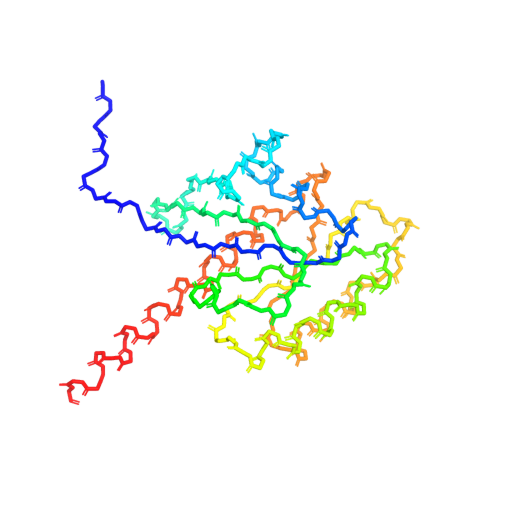00 39.09 175 ASN A C 1
ATOM 1422 O O . ASN A 1 175 ? -24.126 -20.375 23.296 1.00 39.09 175 ASN A O 1
#